Protein AF-A0A9D9DJ57-F1 (afdb_monomer)

InterPro domains:
  IPR006047 Glycosyl hydrolase family 13, catalytic domain [PF00128] (21-116)
  IPR006047 Glycosyl hydrolase family 13, catalytic domain [PF00128] (133-285)
  IPR006047 Glycosyl hydrolase family 13, catalytic domain [SM00642] (12-281)
  IPR017853 Glycoside hydrolase superfamily [SSF51445] (5-284)

Mean predicted aligned error: 3.23 Å

Structure (mmCIF, N/CA/C/O backbone):
data_AF-A0A9D9DJ57-F1
#
_entry.id   AF-A0A9D9DJ57-F1
#
loop_
_atom_site.group_PDB
_atom_site.id
_atom_site.type_symbol
_atom_site.label_atom_id
_atom_site.label_alt_id
_atom_site.label_comp_id
_atom_site.label_asym_id
_atom_site.label_entity_id
_atom_site.label_seq_id
_atom_site.pdbx_PDB_ins_code
_atom_site.Cartn_x
_atom_site.Cartn_y
_atom_site.Cartn_z
_atom_site.occupancy
_atom_site.B_iso_or_equiv
_atom_site.auth_seq_id
_atom_site.auth_comp_id
_atom_site.auth_asym_id
_atom_site.auth_atom_id
_atom_site.pdbx_PDB_model_num
ATOM 1 N N . MET A 1 1 ? -12.414 14.141 -3.289 1.00 71.94 1 MET A N 1
ATOM 2 C CA . MET A 1 1 ? -12.002 13.239 -2.196 1.00 71.94 1 MET A CA 1
ATOM 3 C C . MET A 1 1 ? -13.218 12.812 -1.405 1.00 71.94 1 MET A C 1
ATOM 5 O O . MET A 1 1 ? -14.184 13.567 -1.295 1.00 71.94 1 MET A O 1
ATOM 9 N N . LYS A 1 2 ? -13.171 11.585 -0.901 1.00 87.69 2 LYS A N 1
ATOM 10 C CA . LYS A 1 2 ? -14.276 10.885 -0.247 1.00 87.69 2 LYS A CA 1
ATOM 11 C C . LYS A 1 2 ? -14.459 11.335 1.212 1.00 87.69 2 LYS A C 1
ATOM 13 O O . LYS A 1 2 ? -13.933 10.719 2.131 1.00 87.69 2 LYS A O 1
ATOM 18 N N . ASN A 1 3 ? -15.233 12.399 1.447 1.00 87.50 3 ASN A N 1
ATOM 19 C CA . ASN A 1 3 ? -15.425 12.971 2.795 1.00 87.50 3 ASN A CA 1
ATOM 20 C C . ASN A 1 3 ? -15.967 11.983 3.846 1.00 87.50 3 ASN A C 1
ATOM 22 O O . ASN A 1 3 ? -15.709 12.178 5.033 1.00 87.50 3 ASN A O 1
ATOM 26 N N . TYR A 1 4 ? -16.688 10.933 3.433 1.00 93.19 4 TYR A N 1
ATOM 27 C CA . TYR A 1 4 ? -17.204 9.916 4.355 1.00 93.19 4 TYR A CA 1
ATOM 28 C C . TYR A 1 4 ? -16.084 9.161 5.092 1.00 93.19 4 TYR A C 1
ATOM 30 O O . TYR A 1 4 ? -16.309 8.707 6.209 1.00 93.19 4 TYR A O 1
ATOM 38 N N . LEU A 1 5 ? -14.864 9.113 4.532 1.00 95.81 5 LEU A N 1
ATOM 39 C CA . LEU A 1 5 ? -13.695 8.467 5.144 1.00 95.81 5 LEU A CA 1
ATOM 40 C C . LEU A 1 5 ? -13.291 9.077 6.496 1.00 95.81 5 LEU A C 1
ATOM 42 O O . LEU A 1 5 ? -12.611 8.421 7.274 1.00 95.81 5 LEU A O 1
ATOM 46 N N . LYS A 1 6 ? -13.737 10.303 6.816 1.00 94.06 6 LYS A N 1
ATOM 47 C CA . LYS A 1 6 ? -13.520 10.928 8.135 1.00 94.06 6 LYS A CA 1
ATOM 48 C C . LYS A 1 6 ? -14.157 10.146 9.288 1.00 94.06 6 LYS A C 1
ATOM 50 O O . LYS A 1 6 ? -13.723 10.297 10.423 1.00 94.06 6 LYS A O 1
ATOM 55 N N . ASN A 1 7 ? -15.179 9.345 8.990 1.00 95.31 7 ASN A N 1
ATOM 56 C CA . ASN A 1 7 ? -15.946 8.570 9.962 1.00 95.31 7 ASN A CA 1
ATOM 57 C C . ASN A 1 7 ? -15.748 7.064 9.743 1.00 95.31 7 ASN A C 1
ATOM 59 O O . ASN A 1 7 ? -16.696 6.300 9.903 1.00 95.31 7 ASN A O 1
ATOM 63 N N . GLN A 1 8 ? -14.570 6.652 9.273 1.00 97.06 8 GLN A N 1
ATOM 64 C CA . GLN A 1 8 ? -14.271 5.252 8.983 1.00 97.06 8 GLN A CA 1
ATOM 65 C C . GLN A 1 8 ? -13.106 4.751 9.830 1.00 97.06 8 GLN A C 1
ATOM 67 O O . GLN A 1 8 ? -12.176 5.504 10.127 1.00 97.06 8 GLN A O 1
ATOM 72 N N . ILE A 1 9 ? -13.147 3.467 10.176 1.00 98.12 9 ILE A N 1
ATOM 73 C CA . ILE A 1 9 ? -12.087 2.763 10.897 1.00 98.12 9 ILE A CA 1
ATOM 74 C C . ILE A 1 9 ? -11.438 1.737 9.964 1.00 98.12 9 ILE A C 1
ATOM 76 O O . ILE A 1 9 ? -12.117 0.891 9.374 1.00 98.12 9 ILE A O 1
ATOM 80 N N . ILE A 1 10 ? -10.108 1.812 9.850 1.00 98.56 10 ILE A N 1
ATOM 81 C CA . ILE A 1 10 ? -9.285 0.865 9.091 1.00 98.56 10 ILE A CA 1
ATOM 82 C C . ILE A 1 10 ? -8.616 -0.098 10.071 1.00 98.56 10 ILE A C 1
ATOM 84 O O . ILE A 1 10 ? -7.967 0.342 11.019 1.00 98.56 10 ILE A O 1
ATOM 88 N N . TYR A 1 11 ? -8.736 -1.401 9.821 1.00 98.69 11 TYR A N 1
ATOM 89 C CA . TYR A 1 11 ? -8.070 -2.448 10.594 1.00 98.69 11 TYR A CA 1
ATOM 90 C C . TYR A 1 11 ? -7.004 -3.138 9.736 1.00 98.69 11 TYR A C 1
ATOM 92 O O . TYR A 1 11 ? -7.328 -3.824 8.765 1.00 98.69 11 TYR A O 1
ATOM 100 N N . GLN A 1 12 ? -5.728 -2.935 10.078 1.00 98.56 12 GLN A N 1
ATOM 101 C CA . GLN A 1 12 ? -4.599 -3.531 9.361 1.00 98.56 12 GLN A CA 1
ATOM 102 C C . GLN A 1 12 ? -4.375 -4.984 9.802 1.00 98.56 12 GLN A C 1
ATOM 104 O O . GLN A 1 12 ? -4.241 -5.274 10.990 1.00 98.56 12 GLN A O 1
ATOM 109 N N . VAL A 1 13 ? -4.285 -5.894 8.834 1.00 98.69 13 VAL A N 1
ATOM 110 C CA . VAL A 1 13 ? -4.134 -7.334 9.049 1.00 98.69 13 VAL A CA 1
ATOM 111 C C . VAL A 1 13 ? -2.874 -7.834 8.359 1.00 98.69 13 VAL A C 1
ATOM 113 O O . VAL A 1 13 ? -2.741 -7.771 7.136 1.00 98.69 13 VAL A O 1
ATOM 116 N N . TYR A 1 14 ? -1.977 -8.427 9.144 1.00 98.56 14 TYR A N 1
ATOM 117 C CA . TYR A 1 14 ? -0.884 -9.233 8.613 1.00 98.56 14 TYR A CA 1
ATOM 118 C C . TYR A 1 14 ? -1.267 -10.714 8.657 1.00 98.56 14 TYR A C 1
ATOM 120 O O . TYR A 1 14 ? -1.053 -11.377 9.669 1.00 98.56 14 TYR A O 1
ATOM 128 N N . VAL A 1 15 ? -1.858 -11.222 7.567 1.00 98.50 15 VAL A N 1
ATOM 129 C CA . VAL A 1 15 ? -2.511 -12.551 7.506 1.00 98.50 15 VAL A CA 1
ATOM 130 C C . VAL A 1 15 ? -1.622 -13.664 8.059 1.00 98.50 15 VAL A C 1
ATOM 132 O O . VAL A 1 15 ? -2.062 -14.414 8.928 1.00 98.50 15 VAL A O 1
ATOM 135 N N . ARG A 1 16 ? -0.353 -13.696 7.630 1.00 97.88 16 ARG A N 1
ATOM 136 C CA . ARG A 1 16 ? 0.657 -14.673 8.063 1.00 97.88 16 ARG A CA 1
ATOM 137 C C . ARG A 1 16 ? 0.769 -14.793 9.586 1.00 97.88 16 ARG A C 1
ATOM 139 O O . ARG A 1 16 ? 0.934 -15.893 10.093 1.00 97.88 16 ARG A O 1
ATOM 146 N N . ASN A 1 17 ? 0.684 -13.672 10.301 1.00 97.81 17 ASN A N 1
ATOM 147 C CA . ASN A 1 17 ? 0.893 -13.616 11.750 1.00 97.81 17 ASN A CA 1
ATOM 148 C C . ASN A 1 17 ? -0.412 -13.423 12.538 1.00 97.81 17 ASN A C 1
ATOM 150 O O . ASN A 1 17 ? -0.370 -13.344 13.764 1.00 97.81 17 ASN A O 1
ATOM 154 N N . PHE A 1 18 ? -1.558 -13.297 11.864 1.00 98.31 18 PHE A N 1
ATOM 155 C CA . PHE A 1 18 ? -2.832 -13.011 12.523 1.00 98.31 18 PHE A CA 1
ATOM 156 C C . PHE A 1 18 ? -3.391 -14.235 13.260 1.00 98.31 18 PHE A C 1
ATOM 158 O O . PHE A 1 18 ? -3.956 -14.115 14.344 1.00 98.31 18 PHE A O 1
ATOM 165 N N . THR A 1 19 ? -3.211 -15.421 12.679 1.00 98.31 19 THR A N 1
ATOM 166 C CA . THR A 1 19 ? -3.563 -16.715 13.281 1.00 98.31 19 THR A CA 1
ATOM 167 C C . THR A 1 19 ? -2.332 -17.612 13.341 1.00 98.31 19 THR A C 1
ATOM 169 O O . THR A 1 19 ? -1.309 -17.307 12.731 1.00 98.31 19 THR A O 1
ATOM 172 N N . LYS A 1 20 ? -2.426 -18.739 14.055 1.00 97.69 20 LYS A N 1
ATOM 173 C CA . LYS A 1 20 ? -1.343 -19.729 14.105 1.00 97.69 20 LYS A CA 1
ATOM 174 C C . LYS A 1 20 ? -1.086 -20.358 12.732 1.00 97.69 20 LYS A C 1
ATOM 176 O O . LYS A 1 20 ? 0.054 -20.667 12.404 1.00 97.69 20 LYS A O 1
ATOM 181 N N . GLU A 1 21 ? -2.144 -20.573 11.961 1.00 98.00 21 GLU A N 1
ATOM 182 C CA . GLU A 1 21 ? -2.102 -21.145 10.619 1.00 98.00 21 GLU A CA 1
ATOM 183 C C . GLU A 1 21 ? -1.581 -20.140 9.589 1.00 98.00 21 GLU A C 1
ATOM 185 O O . GLU A 1 21 ? -0.971 -20.546 8.606 1.00 98.00 21 GLU A O 1
ATOM 190 N N . GLY A 1 22 ? -1.8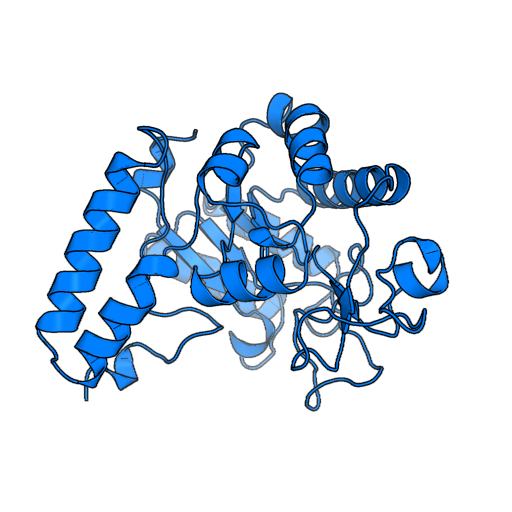33 -18.844 9.797 1.00 98.25 22 GLY A N 1
ATOM 191 C CA . GLY A 1 22 ? -1.354 -17.780 8.916 1.00 98.25 22 GLY A CA 1
ATOM 192 C C . GLY A 1 22 ? -2.036 -17.736 7.545 1.00 98.25 22 GLY A C 1
ATOM 193 O O . GLY A 1 22 ? -1.439 -17.246 6.590 1.00 98.25 22 GLY A O 1
ATOM 194 N N . THR A 1 23 ? -3.270 -18.245 7.432 1.00 98.75 23 THR A N 1
ATOM 195 C CA . THR A 1 23 ? -4.001 -18.377 6.157 1.00 98.75 23 THR A CA 1
ATOM 196 C C . THR A 1 23 ? -5.275 -17.536 6.097 1.00 98.75 23 THR A C 1
ATOM 198 O O . THR A 1 23 ? -5.865 -17.189 7.124 1.00 98.75 23 THR A O 1
ATOM 201 N N . PHE A 1 24 ? -5.752 -17.267 4.880 1.00 98.81 24 PHE A N 1
ATOM 202 C CA . PHE A 1 24 ? -7.040 -16.616 4.622 1.00 98.81 24 PHE A CA 1
ATOM 203 C C . PHE A 1 24 ? -8.214 -17.371 5.250 1.00 98.81 24 PHE A C 1
ATOM 205 O O . PHE A 1 24 ? -9.066 -16.768 5.899 1.00 98.81 24 PHE A O 1
ATOM 212 N N . ASN A 1 25 ? -8.230 -18.701 5.133 1.00 98.69 25 ASN A N 1
ATOM 213 C CA . ASN A 1 25 ? -9.299 -19.519 5.702 1.00 98.69 25 ASN A CA 1
ATOM 21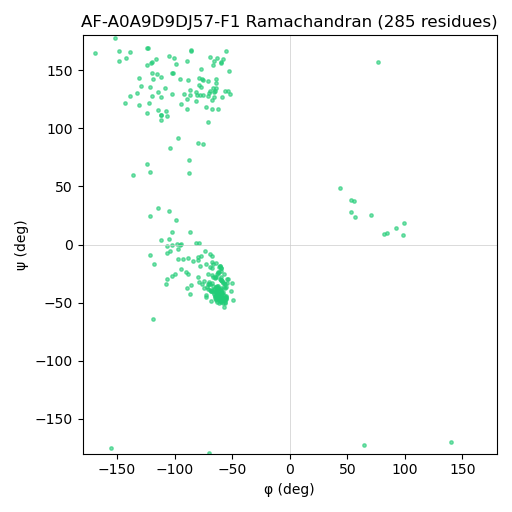4 C C . ASN A 1 25 ? -9.342 -19.437 7.231 1.00 98.69 25 ASN A C 1
ATOM 216 O O . ASN A 1 25 ? -10.425 -19.293 7.793 1.00 98.69 25 ASN A O 1
ATOM 220 N N . ALA A 1 26 ? -8.187 -19.441 7.900 1.00 98.75 26 ALA A N 1
ATOM 221 C CA . ALA A 1 26 ? -8.135 -19.232 9.344 1.00 98.75 26 ALA A CA 1
ATOM 222 C C . ALA A 1 26 ? -8.570 -17.806 9.734 1.00 98.75 26 ALA A C 1
ATOM 224 O O . ALA A 1 26 ? -9.334 -17.626 10.683 1.00 98.75 26 ALA A O 1
ATOM 225 N N . PHE A 1 27 ? -8.147 -16.792 8.969 1.00 98.81 27 PHE A N 1
ATOM 226 C CA . PHE A 1 27 ? -8.561 -15.401 9.171 1.00 98.81 27 PHE A CA 1
ATOM 227 C C . PHE A 1 27 ? -10.081 -15.204 9.047 1.00 98.81 27 PHE A C 1
ATOM 229 O O . PHE A 1 27 ? -10.661 -14.442 9.822 1.00 98.81 27 PHE A O 1
ATOM 236 N N . ASN A 1 28 ? -10.745 -15.914 8.129 1.00 98.75 28 ASN A N 1
ATOM 237 C CA . ASN A 1 28 ? -12.178 -15.757 7.859 1.00 98.75 28 ASN A CA 1
ATOM 238 C C . ASN A 1 28 ? -13.062 -15.908 9.109 1.00 98.75 28 ASN A C 1
ATOM 240 O O . ASN A 1 28 ? -14.093 -15.245 9.217 1.00 98.75 28 ASN A O 1
ATOM 244 N N . HIS A 1 29 ? -12.638 -16.712 10.088 1.00 98.56 29 HIS A N 1
ATOM 245 C CA . HIS A 1 29 ? -13.349 -16.897 11.357 1.00 98.56 29 HIS A CA 1
ATOM 246 C C . HIS A 1 29 ? -13.389 -15.640 12.246 1.00 98.56 29 HIS A C 1
ATOM 248 O O . HIS A 1 29 ? -14.221 -15.558 13.148 1.00 98.56 29 HIS A O 1
ATOM 254 N N . TYR A 1 30 ? -12.531 -14.651 11.987 1.00 98.69 30 TYR A N 1
ATOM 255 C CA . TYR A 1 30 ? -12.408 -13.422 12.776 1.00 98.69 30 TYR A CA 1
ATOM 256 C C . TYR A 1 30 ? -13.049 -12.200 12.115 1.00 98.69 30 TYR A C 1
ATOM 258 O O . TYR A 1 30 ? -13.128 -11.150 12.749 1.00 98.69 30 TYR A O 1
ATOM 266 N N . ILE A 1 31 ? -13.547 -12.314 10.877 1.00 98.81 31 ILE A N 1
ATOM 267 C CA . ILE A 1 31 ? -14.156 -11.186 10.149 1.00 98.81 31 ILE A CA 1
ATOM 268 C C . ILE A 1 31 ? -15.301 -10.575 10.964 1.00 98.81 31 ILE A C 1
ATOM 270 O O . ILE A 1 31 ? -15.361 -9.356 11.124 1.00 98.81 31 ILE A O 1
ATOM 274 N N . LYS A 1 32 ? -16.168 -11.416 11.544 1.00 98.50 32 LYS A N 1
ATOM 275 C CA . LYS A 1 32 ? -17.288 -10.941 12.363 1.00 98.50 32 LYS A CA 1
ATOM 276 C C . LYS A 1 32 ? -16.817 -10.181 13.605 1.00 98.50 32 LYS A C 1
ATOM 278 O O . LYS A 1 32 ? -17.326 -9.104 13.891 1.00 98.50 32 LYS A O 1
ATOM 283 N N . TYR A 1 33 ? -15.800 -10.699 14.291 1.00 98.50 33 TYR A N 1
ATOM 284 C CA . TYR A 1 33 ? -15.188 -10.021 15.435 1.00 98.50 33 TYR A CA 1
ATOM 285 C C . TYR A 1 33 ? -14.609 -8.654 15.040 1.00 98.50 33 TYR A C 1
ATOM 287 O O . TYR A 1 33 ? -14.864 -7.660 15.712 1.00 98.50 33 TYR A O 1
ATOM 295 N N . ILE A 1 34 ? -13.883 -8.580 13.919 1.00 98.69 34 ILE A N 1
ATOM 296 C CA . ILE A 1 34 ? -13.317 -7.323 13.410 1.00 98.69 34 ILE A CA 1
ATOM 297 C C . ILE A 1 34 ? -14.428 -6.322 13.072 1.00 98.69 34 ILE A C 1
ATOM 299 O O . ILE A 1 34 ? -14.282 -5.133 13.363 1.00 98.69 34 ILE A O 1
ATOM 303 N N . LYS A 1 35 ? -15.560 -6.783 12.525 1.00 98.56 35 LYS A N 1
ATOM 304 C CA . LYS A 1 35 ? -16.734 -5.928 12.321 1.00 98.56 35 LYS A CA 1
ATOM 305 C C . LYS A 1 35 ? -17.286 -5.396 13.641 1.00 98.56 35 LYS A C 1
ATOM 307 O O . LYS A 1 35 ? -17.589 -4.209 13.735 1.00 98.56 35 LYS A O 1
ATOM 312 N N . ASP A 1 36 ? -17.390 -6.247 14.655 1.00 98.56 36 ASP A N 1
ATOM 313 C CA . ASP A 1 36 ? -17.934 -5.880 15.966 1.00 98.56 36 ASP A CA 1
ATOM 314 C C . ASP A 1 36 ? -17.038 -4.881 16.726 1.00 98.56 36 ASP A C 1
ATOM 316 O O . ASP A 1 36 ? -17.539 -4.130 17.560 1.00 98.56 36 ASP A O 1
ATOM 320 N N . LEU A 1 37 ? -15.745 -4.776 16.377 1.00 98.25 37 LEU A N 1
ATOM 321 C CA . LEU A 1 37 ? -14.862 -3.683 16.823 1.00 98.25 37 LEU A CA 1
ATOM 322 C C . LEU A 1 37 ? -15.213 -2.312 16.210 1.00 98.25 37 LEU A C 1
ATOM 324 O O . LEU A 1 37 ? -14.635 -1.301 16.607 1.00 98.25 37 LEU A O 1
ATOM 328 N N . GLY A 1 38 ? -16.137 -2.262 15.248 1.00 98.38 38 GLY A N 1
ATOM 329 C CA . GLY A 1 38 ? -16.525 -1.050 14.524 1.00 98.38 38 GLY A CA 1
ATOM 330 C C . GLY A 1 38 ? -15.746 -0.819 13.228 1.00 98.38 38 GLY A C 1
ATOM 331 O O . GLY A 1 38 ? -15.795 0.279 12.688 1.00 98.38 38 GLY A O 1
ATOM 332 N N . THR A 1 39 ? -15.028 -1.826 12.724 1.00 98.62 39 THR A N 1
ATOM 333 C CA . THR A 1 39 ? -14.249 -1.707 11.482 1.00 98.62 39 THR A CA 1
ATOM 334 C C . THR A 1 39 ? -15.149 -1.467 10.269 1.00 98.62 39 THR A C 1
ATOM 336 O O . THR A 1 39 ? -16.190 -2.115 10.099 1.00 98.62 39 THR A O 1
ATOM 339 N N . ASP A 1 40 ? -14.705 -0.573 9.385 1.00 98.75 40 ASP A N 1
ATOM 340 C CA . ASP A 1 40 ? -15.324 -0.330 8.082 1.00 98.75 40 ASP A CA 1
ATOM 341 C C . ASP A 1 40 ? -14.481 -0.879 6.929 1.00 98.75 40 ASP A C 1
ATOM 343 O O . ASP A 1 40 ? -15.026 -1.329 5.922 1.00 98.75 40 ASP A O 1
ATOM 347 N N . ILE A 1 41 ? -13.152 -0.847 7.067 1.00 98.88 41 ILE A N 1
ATOM 348 C CA . ILE A 1 41 ? -12.206 -1.253 6.025 1.00 98.88 41 ILE A CA 1
ATOM 349 C C . ILE A 1 41 ? -11.172 -2.204 6.630 1.00 98.88 41 ILE A C 1
ATOM 351 O O . ILE A 1 41 ? -10.424 -1.829 7.532 1.00 98.88 41 ILE A O 1
ATOM 355 N N . ILE A 1 42 ? -11.088 -3.424 6.108 1.00 98.88 42 ILE A N 1
ATOM 356 C CA . ILE A 1 42 ? -9.984 -4.339 6.408 1.00 98.88 42 ILE A CA 1
ATOM 357 C C . ILE A 1 42 ? -8.873 -4.082 5.399 1.00 98.88 42 ILE A C 1
ATOM 359 O O . ILE A 1 42 ? -9.098 -4.144 4.193 1.00 98.88 42 ILE A O 1
ATOM 363 N N . TYR A 1 43 ? -7.675 -3.800 5.897 1.00 98.75 43 TYR A N 1
ATOM 364 C CA . TYR A 1 43 ? -6.489 -3.552 5.091 1.00 98.75 43 TYR A CA 1
ATOM 365 C C . TYR A 1 43 ? -5.483 -4.694 5.273 1.00 98.75 43 TYR A C 1
ATOM 367 O O . TYR A 1 43 ? -4.892 -4.840 6.340 1.00 98.75 43 TYR A O 1
ATOM 375 N N . PHE A 1 44 ? -5.265 -5.496 4.233 1.00 98.88 44 PHE A N 1
ATOM 376 C CA . PHE A 1 44 ? -4.254 -6.550 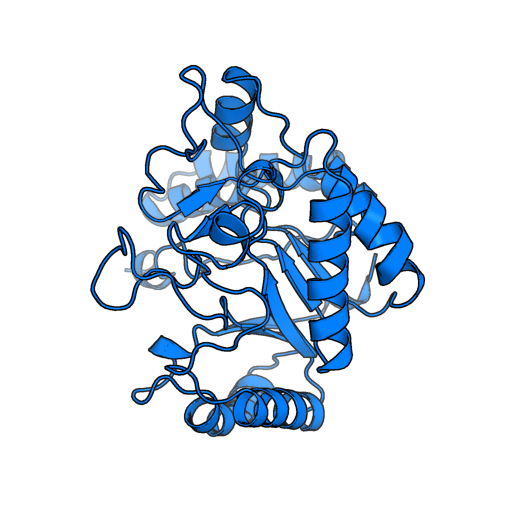4.238 1.00 98.88 44 PHE A CA 1
ATOM 377 C C . PHE A 1 44 ? -2.881 -6.024 3.815 1.00 98.88 44 PHE A C 1
ATOM 379 O O . PHE A 1 44 ? -2.763 -5.390 2.766 1.00 98.88 44 PHE A O 1
ATOM 386 N N . LEU A 1 45 ? -1.844 -6.379 4.585 1.00 98.75 45 LEU A N 1
ATOM 387 C CA . LEU A 1 45 ? -0.449 -6.326 4.116 1.00 98.75 45 LEU A CA 1
ATOM 388 C C . LEU A 1 45 ? -0.276 -7.156 2.825 1.00 98.75 45 LEU A C 1
ATOM 390 O O . LEU A 1 45 ? -1.174 -7.948 2.511 1.00 98.75 45 LEU A O 1
ATOM 394 N N . PRO A 1 46 ? 0.846 -7.029 2.080 1.00 98.69 46 PRO A N 1
ATOM 395 C CA . PRO A 1 46 ? 0.957 -7.647 0.764 1.00 98.69 46 PRO A CA 1
ATOM 396 C C . PRO A 1 46 ? 0.615 -9.143 0.774 1.00 98.69 46 PRO A C 1
ATOM 398 O O . PRO A 1 46 ? 1.125 -9.922 1.583 1.00 98.69 46 PRO A O 1
ATOM 401 N N . VAL A 1 47 ? -0.265 -9.532 -0.149 1.00 98.56 47 VAL A N 1
ATOM 402 C CA . VAL A 1 47 ? -0.806 -10.898 -0.269 1.00 98.56 47 VAL A CA 1
ATOM 403 C C . VAL A 1 47 ? -0.080 -11.733 -1.323 1.00 98.56 47 VAL A C 1
ATOM 405 O O . VAL A 1 47 ? -0.434 -12.887 -1.561 1.00 98.56 47 VAL A O 1
ATOM 408 N N . ASN A 1 48 ? 0.922 -11.148 -1.977 1.00 98.69 48 ASN A N 1
ATOM 409 C CA . ASN A 1 48 ? 1.572 -11.705 -3.153 1.00 98.69 48 ASN A CA 1
ATOM 410 C C . ASN A 1 48 ? 2.749 -12.617 -2.836 1.00 98.69 48 ASN A C 1
ATOM 412 O O . ASN A 1 48 ? 3.367 -12.526 -1.773 1.00 98.69 48 ASN A O 1
ATOM 416 N N . THR A 1 49 ? 3.087 -13.486 -3.790 1.00 98.06 49 THR A N 1
ATOM 417 C CA . THR A 1 49 ? 4.255 -14.367 -3.696 1.00 98.06 49 THR A CA 1
ATOM 418 C C . THR A 1 49 ? 5.530 -13.573 -3.409 1.00 98.06 49 THR A C 1
ATOM 420 O O . THR A 1 49 ? 5.839 -12.599 -4.095 1.00 98.06 49 THR A O 1
ATOM 423 N N . ILE A 1 50 ? 6.312 -14.039 -2.433 1.00 98.25 50 ILE A N 1
ATOM 424 C CA . ILE A 1 50 ? 7.552 -13.393 -1.987 1.00 98.25 50 ILE A CA 1
ATOM 425 C C . ILE A 1 50 ? 8.769 -14.006 -2.684 1.00 98.25 50 ILE A C 1
ATOM 427 O O . ILE A 1 50 ? 8.858 -15.225 -2.885 1.00 98.25 50 ILE A O 1
ATOM 431 N N . GLY A 1 51 ? 9.745 -13.163 -3.015 1.00 97.69 51 GLY A N 1
ATOM 432 C CA . GLY A 1 51 ? 11.008 -13.576 -3.613 1.00 97.69 51 GLY A CA 1
ATOM 433 C C . GLY A 1 51 ? 11.822 -14.553 -2.766 1.00 97.69 51 GLY A C 1
ATOM 434 O O . GLY A 1 51 ? 11.677 -14.653 -1.543 1.00 97.69 51 GLY A O 1
ATOM 435 N N . LYS A 1 52 ? 12.696 -15.318 -3.423 1.00 97.25 52 LYS A N 1
ATOM 436 C CA . LYS A 1 52 ? 13.629 -16.246 -2.756 1.00 97.25 52 LYS A CA 1
ATOM 437 C C . LYS A 1 52 ? 15.066 -15.735 -2.761 1.00 97.25 52 LYS A C 1
ATOM 439 O O . LYS A 1 52 ? 15.825 -16.057 -1.852 1.00 97.25 52 LYS A O 1
ATOM 444 N N . LYS A 1 53 ? 15.450 -14.954 -3.771 1.00 96.12 53 LYS A N 1
ATOM 445 C CA . LYS A 1 53 ? 16.817 -14.440 -3.907 1.00 96.12 53 LYS A CA 1
ATOM 446 C C . LYS A 1 53 ? 17.078 -13.296 -2.925 1.00 96.12 53 LYS A C 1
ATOM 448 O O . LYS A 1 53 ? 16.313 -12.341 -2.895 1.00 96.12 53 LYS A O 1
ATOM 453 N N . ASP A 1 54 ? 18.173 -13.404 -2.169 1.00 95.44 54 ASP A N 1
ATOM 454 C CA . ASP A 1 54 ? 18.597 -12.464 -1.115 1.00 95.44 54 ASP A CA 1
ATOM 455 C C . ASP A 1 54 ? 17.510 -12.184 -0.063 1.00 95.44 54 ASP A C 1
ATOM 457 O O . ASP A 1 54 ? 17.476 -11.121 0.551 1.00 95.44 54 ASP A O 1
ATOM 461 N N . ARG A 1 55 ? 16.613 -13.157 0.144 1.00 94.81 55 ARG A N 1
ATOM 462 C CA . ARG A 1 55 ? 15.503 -13.082 1.092 1.00 94.81 55 ARG A CA 1
ATOM 463 C C . ARG A 1 55 ? 16.006 -12.774 2.505 1.00 94.81 55 ARG A C 1
ATOM 465 O O . ARG A 1 55 ? 16.900 -13.446 3.016 1.00 94.81 55 ARG A O 1
ATOM 472 N N . LYS A 1 56 ? 15.365 -11.805 3.163 1.00 92.88 56 LYS A N 1
ATOM 473 C CA . LYS A 1 56 ? 15.581 -11.510 4.584 1.00 92.88 56 LYS A CA 1
ATOM 474 C C . LYS A 1 56 ? 14.789 -12.471 5.472 1.00 92.88 56 LYS A C 1
ATOM 476 O O . LYS A 1 56 ? 13.564 -12.535 5.378 1.00 92.88 56 LYS A O 1
ATOM 481 N N . GLY A 1 57 ? 15.488 -13.173 6.362 1.00 92.75 57 GLY A N 1
ATOM 482 C CA . GLY A 1 57 ? 14.888 -14.190 7.230 1.00 92.75 57 GLY A CA 1
ATOM 483 C C . GLY A 1 57 ? 14.327 -15.388 6.455 1.00 92.75 57 GLY A C 1
ATOM 484 O O . GLY A 1 57 ? 14.499 -15.503 5.242 1.00 92.75 57 GLY A O 1
ATOM 485 N N . ASP A 1 58 ? 13.631 -16.282 7.156 1.00 90.75 58 ASP A N 1
ATOM 486 C CA . ASP A 1 58 ? 13.203 -17.565 6.577 1.00 90.75 58 ASP A CA 1
ATOM 487 C C . ASP A 1 58 ? 12.063 -17.402 5.555 1.00 90.75 58 ASP A C 1
ATOM 489 O O . ASP A 1 58 ? 12.091 -17.958 4.450 1.00 90.75 58 ASP A O 1
ATOM 493 N N . LEU A 1 59 ? 11.061 -16.589 5.904 1.00 91.56 59 LEU A N 1
ATOM 494 C CA . LEU A 1 59 ? 9.831 -16.418 5.121 1.00 91.56 59 LEU A CA 1
ATOM 495 C C . LEU A 1 59 ? 9.843 -15.190 4.198 1.00 91.56 59 LEU A C 1
ATOM 497 O O . LEU A 1 59 ? 8.984 -15.073 3.322 1.00 91.56 5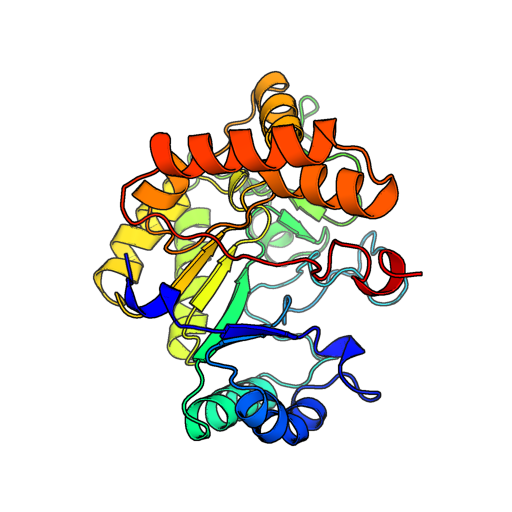9 LEU A O 1
ATOM 501 N N . GLY A 1 60 ? 10.813 -14.287 4.367 1.00 95.12 60 GLY A N 1
ATOM 502 C CA . GLY A 1 60 ? 10.909 -13.053 3.592 1.00 95.12 60 GLY A CA 1
ATOM 503 C C . GLY A 1 60 ? 9.927 -11.967 4.025 1.00 95.12 60 GLY A C 1
ATOM 504 O O . GLY A 1 60 ? 8.868 -12.236 4.606 1.00 95.12 60 GLY A O 1
ATOM 505 N N . SER A 1 61 ? 10.286 -10.726 3.704 1.00 96.88 61 SER A N 1
ATOM 506 C CA . SER A 1 61 ? 9.385 -9.582 3.819 1.00 96.88 61 SER A CA 1
ATOM 507 C C . SER A 1 61 ? 8.232 -9.714 2.814 1.00 96.88 61 SER A C 1
ATOM 509 O O . SER A 1 61 ? 8.508 -10.004 1.646 1.00 96.88 61 SER A O 1
ATOM 511 N N . PRO A 1 62 ? 6.965 -9.464 3.205 1.00 97.69 62 PRO A N 1
ATOM 512 C CA . PRO A 1 62 ? 5.850 -9.425 2.256 1.00 97.69 62 PRO A CA 1
ATOM 513 C C . PRO A 1 62 ? 6.026 -8.330 1.187 1.00 97.69 62 PRO A C 1
ATOM 515 O O . PRO A 1 62 ? 5.451 -8.434 0.109 1.00 97.69 62 PRO A O 1
ATOM 518 N N . TYR A 1 63 ? 6.889 -7.340 1.433 1.00 98.31 63 TYR A N 1
ATOM 519 C CA . TYR A 1 63 ? 7.199 -6.254 0.501 1.00 98.31 63 TYR A CA 1
ATOM 520 C C . TYR A 1 63 ? 8.195 -6.648 -0.609 1.00 98.31 63 TYR A C 1
ATOM 522 O O . TYR A 1 63 ? 8.294 -5.968 -1.624 1.00 98.31 63 TYR A O 1
ATOM 530 N N . SER A 1 64 ? 8.890 -7.789 -0.497 1.00 98.31 64 SER A N 1
ATOM 531 C CA . SER A 1 64 ? 9.757 -8.303 -1.573 1.00 98.31 64 SER A CA 1
ATOM 532 C C . SER A 1 64 ? 8.956 -9.179 -2.547 1.00 98.31 64 SER A C 1
ATOM 534 O O . SER A 1 64 ? 9.065 -10.408 -2.556 1.00 98.31 64 SER A O 1
ATOM 536 N N . ILE A 1 65 ? 8.108 -8.542 -3.362 1.00 98.56 65 ILE A N 1
ATOM 537 C CA . ILE A 1 65 ? 7.134 -9.231 -4.224 1.00 98.56 65 ILE A CA 1
ATOM 538 C C . ILE A 1 65 ? 7.785 -9.811 -5.485 1.00 98.56 65 ILE A C 1
ATOM 540 O O . ILE A 1 65 ? 8.449 -9.111 -6.252 1.00 98.56 65 ILE A O 1
ATOM 544 N N . LYS A 1 66 ? 7.536 -11.098 -5.737 1.00 98.69 66 LYS A N 1
ATOM 545 C CA . LYS A 1 66 ? 7.996 -11.828 -6.923 1.00 98.69 66 LYS A CA 1
ATOM 546 C C . LYS A 1 66 ? 7.051 -11.691 -8.118 1.00 98.69 66 LYS A C 1
ATOM 548 O O . LYS A 1 66 ? 7.517 -11.537 -9.250 1.00 98.69 66 LYS A O 1
ATOM 553 N N . ASP A 1 67 ? 5.746 -11.780 -7.880 1.00 98.50 67 ASP A N 1
ATOM 554 C CA . ASP A 1 67 ? 4.709 -11.670 -8.907 1.00 98.50 67 ASP A CA 1
ATOM 555 C C . ASP A 1 67 ? 3.494 -10.925 -8.341 1.00 98.50 67 ASP A C 1
ATOM 557 O O . ASP A 1 67 ? 2.908 -11.350 -7.349 1.00 98.50 67 ASP A O 1
ATOM 561 N N . TYR A 1 68 ? 3.126 -9.809 -8.972 1.00 98.62 68 TYR A N 1
ATOM 562 C CA . TYR A 1 68 ? 2.003 -8.976 -8.540 1.00 98.62 68 TYR A CA 1
ATOM 563 C C . TYR A 1 68 ? 0.626 -9.592 -8.816 1.00 98.62 68 TYR A C 1
ATOM 565 O O . TYR A 1 68 ? -0.353 -9.128 -8.241 1.00 98.62 68 TYR A O 1
ATOM 573 N N . TYR A 1 69 ? 0.515 -10.597 -9.690 1.00 98.50 69 TYR A N 1
ATOM 574 C CA . TYR A 1 69 ? -0.761 -11.265 -9.984 1.00 98.50 69 TYR A CA 1
ATOM 575 C C . TYR A 1 69 ? -0.982 -12.526 -9.143 1.00 98.50 69 TYR A C 1
ATOM 577 O O . TYR A 1 69 ? -2.119 -12.981 -8.994 1.00 98.50 69 TYR A O 1
ATOM 585 N N . GLU A 1 70 ? 0.093 -13.105 -8.607 1.00 98.31 70 GLU A N 1
ATOM 586 C CA . GLU A 1 70 ? 0.048 -14.373 -7.886 1.00 98.31 70 GLU A CA 1
ATOM 587 C C . GLU A 1 70 ? -0.160 -14.145 -6.384 1.00 98.31 70 GLU A C 1
ATOM 589 O O . GLU A 1 70 ? 0.558 -13.367 -5.751 1.00 98.31 70 GLU A O 1
ATOM 594 N N . ILE A 1 71 ? -1.139 -14.849 -5.812 1.00 98.50 71 ILE A N 1
ATOM 595 C CA . ILE A 1 71 ? -1.364 -14.911 -4.365 1.00 98.50 71 ILE A CA 1
ATOM 596 C C . ILE A 1 71 ? -0.330 -15.845 -3.737 1.00 98.50 71 ILE A C 1
ATOM 598 O O . ILE A 1 71 ? -0.086 -16.940 -4.243 1.00 98.50 71 ILE A O 1
ATOM 602 N N . ASN A 1 72 ? 0.252 -15.428 -2.614 1.00 98.19 72 ASN A N 1
ATOM 603 C CA . ASN A 1 72 ? 1.211 -16.239 -1.880 1.00 98.19 72 ASN A CA 1
ATOM 604 C C . ASN A 1 72 ? 0.552 -17.535 -1.392 1.00 98.19 72 ASN A C 1
ATOM 606 O O . ASN A 1 72 ? -0.324 -17.506 -0.528 1.00 98.19 72 ASN A O 1
ATOM 610 N N . SER A 1 73 ? 1.044 -18.674 -1.882 1.00 97.50 73 SER A N 1
ATOM 611 C CA . SER A 1 73 ? 0.539 -19.998 -1.516 1.00 97.50 73 SER A CA 1
ATOM 612 C C . SER A 1 73 ? 0.648 -20.321 -0.020 1.00 97.50 73 SER A C 1
ATOM 614 O O . SER A 1 73 ? -0.051 -21.211 0.451 1.00 97.50 73 SER A O 1
ATOM 616 N N . GLU A 1 74 ? 1.512 -19.626 0.733 1.00 96.62 74 GLU A N 1
ATOM 617 C CA . GLU A 1 74 ? 1.568 -19.733 2.202 1.00 96.62 74 GLU A CA 1
ATOM 618 C C . GLU A 1 74 ? 0.300 -19.185 2.877 1.00 96.62 74 GLU A C 1
ATOM 620 O O . GLU A 1 74 ? -0.054 -19.636 3.961 1.00 96.62 74 GLU A O 1
ATOM 625 N N . LEU A 1 75 ? -0.390 -18.228 2.244 1.00 98.56 75 LEU A N 1
ATOM 626 C CA . LEU A 1 75 ? -1.620 -17.621 2.763 1.00 98.56 75 LEU A CA 1
ATOM 627 C C . LEU A 1 75 ? -2.878 -18.373 2.302 1.00 98.56 75 LEU A C 1
ATOM 629 O O . LEU A 1 75 ? -3.921 -18.292 2.952 1.00 98.56 75 LEU A O 1
ATOM 633 N N . GLY A 1 76 ? -2.791 -19.100 1.187 1.00 98.38 76 GLY A N 1
ATOM 634 C CA . GLY A 1 76 ? -3.887 -19.854 0.581 1.00 98.38 76 GLY A CA 1
ATOM 635 C C . GLY A 1 76 ? -3.878 -19.756 -0.944 1.00 98.38 76 GLY A C 1
ATOM 636 O O . GLY A 1 76 ? -2.929 -19.268 -1.555 1.00 98.38 76 GLY A O 1
ATOM 637 N N . SER A 1 77 ? -4.947 -20.236 -1.571 1.00 98.56 77 SER A N 1
ATOM 638 C CA . SER A 1 77 ? -5.173 -20.110 -3.012 1.00 98.56 77 SER A CA 1
ATOM 639 C C . SER A 1 77 ? -5.843 -18.778 -3.379 1.00 98.56 77 SER A C 1
ATOM 641 O O . SER A 1 77 ? -6.393 -18.074 -2.531 1.00 98.56 77 SER A O 1
ATOM 643 N N . LEU A 1 78 ? -5.866 -18.451 -4.677 1.00 98.62 78 LEU A N 1
ATOM 644 C CA . LEU A 1 78 ? -6.661 -17.327 -5.189 1.00 98.62 78 LEU A CA 1
ATOM 645 C C . LEU A 1 78 ? -8.155 -17.479 -4.856 1.00 98.62 78 LEU A C 1
ATOM 647 O O . LEU A 1 78 ? -8.831 -16.480 -4.622 1.00 98.62 78 LEU A O 1
ATOM 651 N N . GLU A 1 79 ? -8.669 -18.709 -4.823 1.00 98.69 79 GLU A N 1
ATOM 652 C CA . GLU A 1 79 ? -10.071 -18.960 -4.483 1.00 98.69 79 GLU A CA 1
ATOM 653 C C . GLU A 1 79 ? -10.345 -18.713 -2.996 1.00 98.69 79 GLU A C 1
ATOM 655 O O . GLU A 1 79 ? -11.351 -18.096 -2.654 1.00 98.69 79 GLU A O 1
ATOM 660 N N . ASP A 1 80 ? -9.410 -19.088 -2.116 1.00 98.81 80 ASP A N 1
ATOM 661 C CA . ASP A 1 80 ? -9.500 -18.757 -0.689 1.00 98.81 80 ASP A CA 1
ATOM 662 C C . ASP A 1 80 ? -9.523 -17.238 -0.486 1.00 98.81 80 ASP A C 1
ATOM 664 O O . ASP A 1 80 ? -10.343 -16.725 0.277 1.00 98.81 80 ASP A O 1
ATOM 668 N N . PHE A 1 81 ? -8.682 -16.504 -1.223 1.00 98.81 81 PHE A N 1
ATOM 669 C CA . PHE A 1 81 ? -8.653 -15.044 -1.162 1.00 98.81 81 PHE A CA 1
ATOM 670 C C . PHE A 1 81 ? -9.961 -14.408 -1.660 1.00 98.81 81 PHE A C 1
ATOM 672 O O . PHE A 1 81 ? -10.519 -13.540 -0.989 1.00 98.81 81 PHE A O 1
ATOM 679 N N . LYS A 1 82 ? -10.515 -14.877 -2.787 1.00 98.88 82 LYS A N 1
ATOM 680 C CA . LYS A 1 82 ? -11.835 -14.438 -3.282 1.00 98.88 82 LYS A CA 1
ATOM 681 C C . LYS A 1 82 ? -12.951 -14.719 -2.279 1.00 98.88 82 LYS A C 1
ATOM 683 O O . LYS A 1 82 ? -13.821 -13.872 -2.066 1.00 98.88 82 LYS A O 1
ATOM 688 N N . ASN A 1 83 ? -12.923 -15.885 -1.636 1.00 98.81 83 ASN A N 1
ATOM 689 C CA . ASN A 1 83 ? -13.878 -16.225 -0.590 1.00 98.81 83 ASN A CA 1
ATOM 690 C C . ASN A 1 83 ? -13.756 -15.267 0.608 1.00 98.81 83 ASN A C 1
ATOM 692 O O . ASN A 1 83 ? -14.773 -14.776 1.096 1.00 98.81 83 ASN A O 1
ATOM 696 N N . THR A 1 84 ? -12.535 -14.921 1.032 1.00 98.88 84 THR A N 1
ATOM 697 C CA . THR A 1 84 ? -12.302 -13.897 2.064 1.00 98.88 84 THR A CA 1
ATOM 698 C C . THR A 1 84 ? -12.898 -12.545 1.678 1.00 98.88 84 THR A C 1
ATOM 700 O O . THR A 1 84 ? -13.627 -11.967 2.481 1.00 98.88 84 THR A O 1
ATOM 703 N N . ILE A 1 85 ? -12.664 -12.063 0.451 1.00 98.88 85 ILE A N 1
ATOM 704 C CA . ILE A 1 85 ? -13.258 -10.810 -0.053 1.00 98.88 85 ILE A CA 1
ATOM 705 C C . ILE A 1 85 ? -14.791 -10.867 0.053 1.00 98.88 85 ILE A C 1
ATOM 707 O O . ILE A 1 85 ? -15.407 -9.984 0.650 1.00 98.88 85 ILE A O 1
ATOM 711 N N . SER A 1 86 ? -15.406 -11.953 -0.430 1.00 98.88 86 SER A N 1
ATOM 712 C CA . SER A 1 86 ? -16.861 -12.141 -0.363 1.00 98.88 86 SER A CA 1
ATOM 713 C C . SER A 1 86 ? -17.398 -12.128 1.073 1.00 98.88 86 SER A C 1
ATOM 715 O O . SER A 1 86 ? -18.446 -11.538 1.338 1.00 98.88 86 SER A O 1
ATOM 717 N N . LEU A 1 87 ? -16.698 -12.765 2.016 1.00 98.88 87 LEU A N 1
ATOM 718 C CA . LEU A 1 87 ? -17.094 -12.792 3.426 1.00 98.88 87 LEU A CA 1
ATOM 719 C C . LEU A 1 87 ? -16.985 -11.412 4.088 1.00 98.88 87 LEU A C 1
ATOM 721 O O . LEU A 1 87 ? -17.876 -11.041 4.848 1.00 98.88 87 LEU A O 1
ATOM 725 N N . ILE A 1 88 ? -15.951 -10.632 3.767 1.00 98.88 88 ILE A N 1
ATOM 726 C CA . ILE A 1 88 ? -15.804 -9.247 4.242 1.00 98.88 88 ILE A CA 1
ATOM 727 C C . ILE A 1 88 ? -16.961 -8.381 3.729 1.00 98.88 88 ILE A C 1
ATOM 729 O O . ILE A 1 88 ? -17.589 -7.658 4.507 1.00 98.88 88 ILE A O 1
ATOM 733 N N . HIS A 1 89 ? -17.295 -8.496 2.441 1.00 98.88 89 HIS A N 1
ATOM 734 C CA . HIS A 1 89 ? -18.409 -7.758 1.842 1.00 98.88 89 HIS A CA 1
ATOM 735 C C . HIS A 1 89 ? -19.767 -8.133 2.448 1.00 98.88 89 HIS A C 1
ATOM 737 O O . HIS A 1 89 ? -20.601 -7.251 2.642 1.00 98.88 89 HIS A O 1
ATOM 743 N N . LYS A 1 90 ? -19.993 -9.406 2.811 1.00 98.69 90 LYS A N 1
ATOM 744 C CA . LYS A 1 90 ? -21.228 -9.850 3.495 1.00 98.69 90 LYS A CA 1
ATOM 745 C C . LYS A 1 90 ? -21.448 -9.166 4.848 1.00 98.69 90 LYS A C 1
ATOM 747 O O . LYS A 1 90 ? -22.593 -8.954 5.235 1.00 98.69 90 LYS A O 1
ATOM 752 N N . GLU A 1 91 ? -20.375 -8.778 5.534 1.00 98.56 91 GLU A N 1
ATOM 753 C CA . GLU A 1 91 ? -20.426 -8.006 6.785 1.00 98.56 91 GLU A CA 1
ATOM 754 C C . GLU A 1 91 ? -20.488 -6.480 6.549 1.00 98.56 91 GLU A C 1
ATOM 756 O O . GLU A 1 91 ? -20.371 -5.688 7.489 1.00 98.56 91 GLU A O 1
ATOM 761 N N . ASN A 1 92 ? -20.704 -6.044 5.299 1.00 98.25 92 ASN A N 1
ATOM 762 C CA . ASN A 1 92 ? -20.731 -4.642 4.872 1.00 98.25 92 ASN A CA 1
ATOM 763 C C . ASN A 1 92 ? -19.444 -3.878 5.231 1.00 98.25 92 ASN A C 1
ATOM 765 O O . ASN A 1 92 ? -19.492 -2.709 5.622 1.00 98.25 92 ASN A O 1
ATOM 769 N N . MET A 1 93 ? -18.295 -4.547 5.138 1.00 98.81 93 MET A N 1
ATOM 770 C CA . MET A 1 93 ? -16.975 -3.919 5.199 1.00 98.81 93 MET A CA 1
ATOM 771 C C . MET A 1 93 ? -16.355 -3.856 3.808 1.00 98.81 93 MET A C 1
ATOM 773 O O . MET A 1 93 ? -16.763 -4.570 2.895 1.00 98.81 93 MET A O 1
ATOM 777 N N . LYS A 1 94 ? -15.349 -3.000 3.664 1.00 98.88 94 LYS A N 1
ATOM 778 C CA . LYS A 1 94 ? -14.516 -2.883 2.470 1.00 98.88 94 LYS A CA 1
ATOM 779 C C . LYS A 1 94 ? -13.205 -3.625 2.650 1.00 98.88 94 LYS A C 1
ATOM 781 O O . LYS A 1 94 ? -12.725 -3.769 3.775 1.00 98.88 94 LYS A O 1
ATOM 786 N N . VAL A 1 95 ? -12.602 -4.036 1.542 1.00 98.88 95 VAL A N 1
ATOM 787 C CA . VAL A 1 95 ? -11.273 -4.648 1.542 1.00 98.88 95 VAL A CA 1
ATOM 788 C C . VAL A 1 95 ? -10.263 -3.770 0.810 1.00 98.88 95 VAL A C 1
ATOM 790 O O . VAL A 1 95 ? -10.488 -3.312 -0.308 1.00 98.88 95 VAL A O 1
ATOM 793 N N . MET A 1 96 ? -9.128 -3.542 1.456 1.00 98.94 96 MET A N 1
ATOM 794 C CA . MET A 1 96 ? -7.970 -2.855 0.906 1.00 98.94 96 MET A CA 1
ATOM 795 C C . MET A 1 96 ? -6.775 -3.803 0.913 1.00 98.94 96 MET A C 1
ATOM 797 O O . MET A 1 96 ? -6.597 -4.567 1.864 1.00 98.94 96 MET A O 1
ATOM 801 N N . ILE A 1 97 ? -5.939 -3.734 -0.120 1.00 98.81 97 ILE A N 1
ATOM 802 C CA . ILE A 1 97 ? -4.653 -4.441 -0.152 1.00 98.81 97 ILE A CA 1
ATOM 803 C C . ILE A 1 97 ? -3.492 -3.469 -0.285 1.00 98.81 97 ILE A C 1
ATOM 805 O O . ILE A 1 97 ? -3.644 -2.349 -0.780 1.00 98.81 97 ILE A O 1
ATOM 809 N N . ASP A 1 98 ? -2.331 -3.930 0.149 1.00 98.62 98 ASP A N 1
ATOM 810 C CA . ASP A 1 98 ? -1.068 -3.241 -0.045 1.00 98.62 98 ASP A CA 1
ATOM 811 C C . ASP A 1 98 ? -0.529 -3.447 -1.467 1.00 98.62 98 ASP A C 1
ATOM 813 O O . ASP A 1 98 ? -0.565 -4.554 -2.011 1.00 98.62 98 ASP A O 1
ATOM 817 N N . ILE A 1 99 ? -0.019 -2.374 -2.059 1.00 98.12 99 ILE A N 1
ATOM 818 C CA . ILE A 1 99 ? 0.540 -2.317 -3.403 1.00 98.12 99 ILE A CA 1
ATOM 819 C C . ILE A 1 99 ? 1.963 -1.782 -3.313 1.00 98.12 99 ILE A C 1
ATOM 821 O O . ILE A 1 99 ? 2.195 -0.602 -3.040 1.00 98.12 99 ILE A O 1
ATOM 825 N N . VAL A 1 100 ? 2.919 -2.653 -3.629 1.00 98.38 100 VAL A N 1
ATOM 826 C CA . VAL A 1 100 ? 4.351 -2.357 -3.541 1.00 98.38 100 VAL A CA 1
ATOM 827 C C . VAL A 1 100 ? 4.910 -2.107 -4.928 1.00 98.38 100 VAL A C 1
ATOM 829 O O . VAL A 1 100 ? 5.428 -3.005 -5.569 1.00 98.38 100 VAL A O 1
ATOM 832 N N . PHE A 1 101 ? 4.754 -0.886 -5.435 1.00 98.38 101 PHE A N 1
ATOM 833 C CA . PHE A 1 101 ? 5.126 -0.545 -6.815 1.00 98.38 101 PHE A CA 1
ATOM 834 C C . PHE A 1 101 ? 6.447 0.219 -6.937 1.00 98.38 101 PHE A C 1
ATOM 836 O O . PHE A 1 101 ? 6.880 0.525 -8.048 1.00 98.38 101 PHE A O 1
ATOM 843 N N . ASN A 1 102 ? 7.142 0.516 -5.841 1.00 96.88 102 ASN A N 1
ATOM 844 C CA . ASN A 1 102 ? 8.482 1.092 -5.949 1.00 96.88 102 ASN A CA 1
ATOM 845 C C . ASN A 1 102 ? 9.526 0.057 -6.431 1.00 96.88 102 ASN A C 1
ATOM 847 O O . ASN A 1 102 ? 10.419 0.400 -7.208 1.00 96.88 102 ASN A O 1
ATOM 851 N N . HIS A 1 103 ? 9.414 -1.202 -6.005 1.00 98.12 103 HIS A N 1
ATOM 852 C CA . HIS A 1 103 ? 10.412 -2.244 -6.251 1.00 98.12 103 HIS A CA 1
ATOM 853 C C . HIS A 1 103 ? 9.781 -3.635 -6.383 1.00 98.12 103 HIS A C 1
ATOM 855 O O . HIS A 1 103 ? 8.636 -3.841 -6.008 1.00 98.12 103 HIS A O 1
ATOM 861 N N . THR A 1 104 ? 10.549 -4.606 -6.879 1.00 98.62 104 THR A N 1
ATOM 862 C CA . THR A 1 104 ? 10.196 -6.039 -6.841 1.00 98.62 104 THR A CA 1
ATOM 863 C C . THR A 1 104 ? 11.295 -6.840 -6.154 1.00 98.62 104 THR A C 1
ATOM 865 O O . THR A 1 104 ? 12.422 -6.359 -6.031 1.00 98.62 104 THR A O 1
ATOM 868 N N . SER A 1 105 ? 11.046 -8.110 -5.835 1.00 98.44 105 SER A N 1
ATOM 869 C CA . SER A 1 105 ? 12.117 -9.040 -5.469 1.00 98.44 105 SER A CA 1
ATOM 870 C C . SER A 1 105 ? 13.169 -9.180 -6.577 1.00 98.44 105 SER A C 1
ATOM 872 O O . SER A 1 105 ? 12.921 -8.913 -7.759 1.00 98.44 105 SER A O 1
ATOM 874 N N . LYS A 1 106 ? 14.362 -9.653 -6.205 1.00 98.12 106 LYS A N 1
ATOM 875 C CA . LYS A 1 106 ? 15.488 -9.852 -7.137 1.00 98.12 106 LYS A CA 1
ATOM 876 C C . LYS A 1 106 ? 15.346 -11.053 -8.077 1.00 98.12 106 LYS A C 1
ATOM 878 O O . LYS A 1 106 ? 16.201 -11.269 -8.935 1.00 98.12 106 LYS A O 1
ATOM 883 N N . ASP A 1 107 ? 14.308 -11.858 -7.890 1.00 98.19 107 ASP A N 1
ATOM 884 C CA . ASP A 1 107 ? 13.924 -13.001 -8.721 1.00 98.19 107 ASP A CA 1
ATOM 885 C C . ASP A 1 107 ? 12.501 -12.850 -9.284 1.00 98.19 107 ASP A C 1
ATOM 887 O O . ASP A 1 107 ? 11.842 -13.848 -9.594 1.00 98.19 107 ASP A O 1
ATOM 891 N N . SER A 1 108 ? 12.024 -11.606 -9.400 1.00 98.62 108 SER A N 1
ATOM 892 C CA . SER A 1 108 ? 10.674 -11.302 -9.861 1.00 98.62 108 SER A CA 1
ATOM 893 C C . SER A 1 108 ? 10.438 -11.679 -11.321 1.00 98.62 108 SER A C 1
ATOM 895 O O . SER A 1 108 ? 11.342 -11.694 -12.166 1.00 98.62 108 SER A O 1
ATOM 897 N N . VAL A 1 109 ? 9.169 -11.936 -11.638 1.00 98.44 109 VAL A N 1
ATOM 898 C CA . VAL A 1 109 ? 8.723 -12.194 -13.012 1.00 98.44 109 VAL A CA 1
ATOM 899 C C . VAL A 1 109 ? 9.015 -10.988 -13.910 1.00 98.44 109 VAL A C 1
ATOM 901 O O . VAL A 1 109 ? 9.451 -11.170 -15.051 1.00 98.44 109 VAL A O 1
ATOM 904 N N . LEU A 1 110 ? 8.842 -9.766 -13.388 1.00 98.12 110 LEU A N 1
ATOM 905 C CA . LEU A 1 110 ? 9.131 -8.534 -14.122 1.00 98.12 110 LEU A CA 1
ATOM 906 C C . LEU A 1 110 ? 10.616 -8.411 -14.453 1.00 98.12 110 LEU A C 1
ATOM 908 O O . LEU A 1 110 ? 10.939 -8.069 -15.584 1.00 98.12 110 LEU A O 1
ATOM 912 N N . LEU A 1 111 ? 11.522 -8.703 -13.515 1.00 98.00 111 LEU A N 1
ATOM 913 C CA . LEU A 1 111 ? 12.960 -8.599 -13.772 1.00 98.00 111 LEU A CA 1
ATOM 914 C C . LEU A 1 111 ? 13.408 -9.570 -14.862 1.00 98.00 111 LEU A C 1
ATOM 916 O O . LEU A 1 111 ? 14.189 -9.198 -15.735 1.00 98.00 111 LEU A O 1
ATOM 920 N N . ASN A 1 112 ? 12.887 -10.797 -14.831 1.00 97.69 112 ASN A N 1
ATOM 921 C CA . ASN A 1 112 ? 13.227 -11.815 -15.817 1.00 97.69 112 ASN A CA 1
ATOM 922 C C . ASN A 1 112 ? 12.727 -11.448 -17.228 1.00 97.69 112 ASN A C 1
ATOM 924 O O . ASN A 1 112 ? 13.450 -11.610 -18.207 1.00 97.69 112 ASN A O 1
ATOM 928 N N . LYS A 1 113 ? 11.494 -10.938 -17.344 1.00 97.94 113 LYS A N 1
ATOM 929 C CA . LYS A 1 113 ? 10.873 -10.627 -18.645 1.00 97.94 113 LYS A CA 1
ATOM 930 C C . LYS A 1 113 ? 11.227 -9.235 -19.175 1.00 97.94 113 LYS A C 1
ATOM 932 O O . LYS A 1 113 ? 11.374 -9.052 -20.381 1.00 97.94 113 LYS A O 1
ATOM 937 N N . HIS A 1 114 ? 11.374 -8.260 -18.284 1.00 97.75 114 HIS A N 1
ATOM 938 C CA . HIS A 1 114 ? 11.508 -6.841 -18.605 1.00 97.75 114 HIS A CA 1
ATOM 939 C C . HIS A 1 114 ? 12.615 -6.161 -17.776 1.00 97.75 114 HIS A C 1
ATOM 941 O O . HIS A 1 114 ? 12.367 -5.161 -17.101 1.00 97.75 114 HIS A O 1
ATOM 947 N N . PRO A 1 115 ? 13.882 -6.609 -17.860 1.00 97.00 115 PRO A N 1
ATOM 948 C CA . PRO A 1 115 ? 14.978 -6.029 -17.074 1.00 97.00 115 PRO A CA 1
ATOM 949 C C . PRO A 1 115 ? 15.229 -4.540 -17.374 1.00 97.00 115 PRO A C 1
ATOM 951 O O . PRO A 1 115 ? 15.831 -3.832 -16.573 1.00 97.00 115 PRO A O 1
ATOM 954 N N . LYS A 1 116 ? 14.763 -4.039 -18.528 1.00 96.44 116 LYS A N 1
ATOM 955 C CA . LYS A 1 116 ? 14.831 -2.614 -18.894 1.00 96.44 116 LYS A CA 1
ATOM 956 C C . LYS A 1 116 ? 13.902 -1.729 -18.058 1.00 96.44 116 LYS A C 1
ATOM 958 O O . LYS A 1 116 ? 14.124 -0.524 -18.015 1.00 96.44 116 LYS A O 1
ATOM 963 N N . TRP A 1 117 ? 12.892 -2.303 -17.403 1.00 98.06 117 TRP A N 1
ATOM 964 C CA . TRP A 1 117 ? 11.976 -1.563 -16.533 1.00 98.06 117 TRP A CA 1
ATOM 965 C C . TRP A 1 117 ? 12.557 -1.269 -15.148 1.00 98.06 117 TRP A C 1
ATOM 967 O O . TRP A 1 117 ? 11.878 -0.664 -14.327 1.00 98.06 117 TRP A O 1
ATOM 977 N N . PHE A 1 118 ? 13.799 -1.675 -14.882 1.00 98.06 118 PHE A N 1
ATOM 978 C CA . PHE A 1 118 ? 14.448 -1.505 -13.591 1.00 98.06 118 PHE A CA 1
ATOM 979 C C . PHE A 1 118 ? 15.426 -0.338 -13.593 1.00 98.06 118 PHE A C 1
ATOM 981 O O . PHE A 1 118 ? 16.070 -0.021 -14.598 1.00 98.06 118 PHE A O 1
ATOM 988 N N . TYR A 1 119 ? 15.531 0.299 -12.433 1.00 96.50 119 TYR A N 1
ATOM 989 C CA . TYR A 1 119 ? 16.518 1.328 -12.168 1.00 96.50 119 TYR A CA 1
ATOM 990 C C . TYR A 1 119 ? 17.928 0.736 -12.228 1.00 96.50 119 TYR A C 1
ATOM 992 O O . TYR A 1 119 ? 18.168 -0.394 -11.799 1.00 96.50 119 TYR A O 1
ATOM 1000 N N . LYS A 1 120 ? 18.863 1.525 -12.760 1.00 96.06 120 LYS A N 1
ATOM 1001 C CA . LYS A 1 120 ? 20.288 1.211 -12.783 1.00 96.06 120 LYS A CA 1
ATOM 1002 C C . LYS A 1 120 ? 21.060 2.298 -12.059 1.00 96.06 120 LYS A C 1
ATOM 1004 O O . LYS A 1 120 ? 20.805 3.479 -12.282 1.00 96.06 120 LYS A O 1
ATOM 1009 N N . ASP A 1 121 ? 22.005 1.890 -11.225 1.00 94.31 121 ASP A N 1
ATOM 1010 C CA . ASP A 1 121 ? 22.905 2.806 -10.537 1.00 94.31 121 ASP A CA 1
ATOM 1011 C C . ASP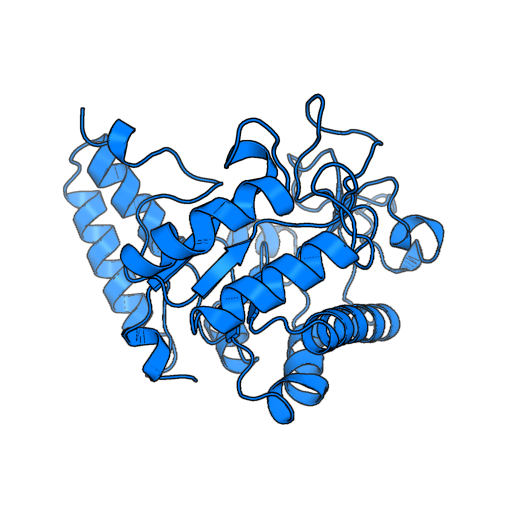 A 1 121 ? 23.918 3.464 -11.493 1.00 94.31 121 ASP A C 1
ATOM 1013 O O . ASP A 1 121 ? 23.941 3.217 -12.702 1.00 94.31 121 ASP A O 1
ATOM 1017 N N . LYS A 1 122 ? 24.789 4.312 -10.935 1.00 91.44 122 LYS A N 1
ATOM 1018 C CA . LYS A 1 122 ? 25.830 5.047 -11.676 1.00 91.44 122 LYS A CA 1
ATOM 1019 C C . LYS A 1 122 ? 26.820 4.119 -12.403 1.00 91.44 122 LYS A C 1
ATOM 1021 O O . LYS A 1 122 ? 27.458 4.556 -13.355 1.00 91.44 122 LYS A O 1
ATOM 1026 N N . ASN A 1 123 ? 26.920 2.854 -11.989 1.00 94.94 123 ASN A N 1
ATOM 1027 C CA . ASN A 1 123 ? 27.767 1.834 -12.609 1.00 94.94 123 ASN A CA 1
ATOM 1028 C C . ASN A 1 123 ? 27.004 0.988 -13.648 1.00 94.94 123 ASN A C 1
ATOM 1030 O O . ASN A 1 123 ? 27.578 0.080 -14.244 1.00 94.94 123 ASN A O 1
ATOM 1034 N N . GLY A 1 124 ? 25.717 1.266 -13.874 1.00 94.81 124 GLY A N 1
ATOM 1035 C CA . GLY A 1 124 ? 24.869 0.536 -14.813 1.00 94.81 124 GLY A CA 1
ATOM 1036 C C . GLY A 1 124 ? 24.280 -0.765 -14.258 1.00 94.81 124 GLY A C 1
ATOM 1037 O O . GLY A 1 124 ? 23.668 -1.516 -15.025 1.00 94.81 124 GLY A O 1
ATOM 1038 N N . ASN A 1 125 ? 24.425 -1.033 -12.956 1.00 96.31 125 ASN A N 1
ATOM 1039 C CA . ASN A 1 125 ? 23.894 -2.236 -12.317 1.00 96.31 125 ASN A CA 1
ATOM 1040 C C . ASN A 1 125 ? 22.461 -2.014 -11.843 1.00 96.31 125 ASN A C 1
ATOM 1042 O O . ASN A 1 125 ? 22.141 -0.952 -11.314 1.00 96.31 125 ASN A O 1
ATOM 1046 N N . ILE A 1 126 ? 21.606 -3.030 -11.987 1.00 96.94 126 ILE A N 1
ATOM 1047 C CA . ILE A 1 126 ? 20.263 -2.999 -11.399 1.00 96.94 126 ILE A CA 1
ATOM 1048 C C . ILE A 1 126 ? 20.397 -2.995 -9.876 1.00 96.94 126 ILE A C 1
ATOM 1050 O O . ILE A 1 126 ? 21.103 -3.838 -9.318 1.00 96.94 126 ILE A O 1
ATOM 1054 N N . ASN A 1 127 ? 19.761 -2.025 -9.220 1.00 95.38 127 ASN A N 1
ATOM 1055 C CA . ASN A 1 127 ? 19.973 -1.767 -7.799 1.00 95.38 127 ASN A CA 1
ATOM 1056 C C . ASN A 1 127 ? 18.731 -1.148 -7.128 1.00 95.38 127 ASN A C 1
ATOM 1058 O O . ASN A 1 127 ? 17.720 -0.883 -7.778 1.00 95.38 127 ASN A O 1
ATOM 1062 N N . THR A 1 128 ? 18.815 -0.931 -5.821 1.00 94.25 128 THR A N 1
ATOM 1063 C CA . THR A 1 128 ? 17.851 -0.174 -5.011 1.00 94.25 128 THR A CA 1
ATOM 1064 C C . THR A 1 128 ? 18.402 1.223 -4.712 1.00 94.25 128 THR A C 1
ATOM 1066 O O . THR A 1 128 ? 19.616 1.401 -4.581 1.00 94.25 128 THR A O 1
ATOM 1069 N N . LYS A 1 129 ? 17.529 2.232 -4.608 1.00 91.69 129 LYS A N 1
ATOM 1070 C CA . LYS A 1 129 ? 17.905 3.581 -4.143 1.00 91.69 129 LYS A CA 1
ATOM 1071 C C . LYS A 1 129 ? 18.055 3.653 -2.619 1.00 91.69 129 LYS A C 1
ATOM 1073 O O . LYS A 1 129 ? 18.686 4.579 -2.121 1.00 91.69 129 LYS A O 1
ATOM 1078 N N . ALA A 1 130 ? 17.492 2.689 -1.891 1.00 89.06 130 ALA A N 1
ATOM 1079 C CA . ALA A 1 130 ? 17.601 2.566 -0.442 1.00 89.06 130 ALA A CA 1
ATOM 1080 C C . ALA A 1 130 ? 18.541 1.405 -0.091 1.00 89.06 130 ALA A C 1
ATOM 1082 O O . ALA A 1 130 ? 18.199 0.240 -0.306 1.00 89.06 130 ALA A O 1
ATOM 1083 N N . SER A 1 131 ? 19.724 1.713 0.446 1.00 83.00 131 SER A N 1
ATOM 1084 C CA . SER A 1 131 ? 20.808 0.739 0.671 1.00 83.00 131 SER A CA 1
ATOM 1085 C C . SER A 1 131 ? 20.412 -0.455 1.539 1.00 83.00 131 SER A C 1
ATOM 1087 O O . SER A 1 131 ? 20.894 -1.565 1.319 1.00 83.00 131 SER A O 1
ATOM 1089 N N . ASP A 1 132 ? 19.514 -0.243 2.498 1.00 88.94 132 ASP A N 1
ATOM 1090 C CA . ASP A 1 132 ? 19.127 -1.265 3.473 1.00 88.94 132 ASP A CA 1
ATOM 1091 C C . ASP A 1 132 ? 18.115 -2.268 2.895 1.00 88.94 132 ASP A C 1
ATOM 1093 O O . ASP A 1 132 ? 17.840 -3.323 3.477 1.00 88.94 132 ASP A O 1
ATOM 1097 N N . TRP A 1 133 ? 17.560 -1.990 1.713 1.00 92.31 133 TRP A N 1
ATOM 1098 C CA . TRP A 1 133 ? 16.602 -2.855 1.025 1.00 92.31 133 TRP A CA 1
ATOM 1099 C C . TRP A 1 133 ? 17.323 -3.880 0.145 1.00 92.31 133 TRP A C 1
ATOM 1101 O O . TRP A 1 133 ? 17.197 -3.916 -1.076 1.00 92.31 133 TRP A O 1
ATOM 1111 N N . THR A 1 134 ? 18.127 -4.723 0.794 1.00 94.81 134 THR A N 1
ATOM 1112 C CA . THR A 1 134 ? 19.023 -5.685 0.137 1.00 94.81 134 THR A CA 1
ATOM 1113 C C . THR A 1 134 ? 18.318 -6.824 -0.605 1.00 94.81 134 THR A C 1
ATOM 1115 O O . THR A 1 134 ? 18.979 -7.550 -1.343 1.00 94.81 134 THR A O 1
ATOM 1118 N N . ASP A 1 135 ? 17.008 -6.985 -0.453 1.00 95.88 135 ASP A N 1
ATOM 1119 C CA . ASP A 1 135 ? 16.187 -8.075 -0.987 1.00 95.88 135 ASP A CA 1
ATOM 1120 C C . ASP A 1 135 ? 15.329 -7.678 -2.203 1.00 95.88 135 ASP A C 1
ATOM 1122 O O . ASP A 1 135 ? 14.547 -8.491 -2.702 1.00 95.88 135 ASP A O 1
ATOM 1126 N N . VAL A 1 136 ? 15.478 -6.448 -2.709 1.00 98.00 136 VAL A N 1
ATOM 1127 C CA . VAL A 1 136 ? 14.639 -5.892 -3.785 1.00 98.00 136 VAL A CA 1
ATOM 1128 C C . VAL A 1 136 ? 15.443 -5.101 -4.824 1.00 98.00 136 VAL A C 1
ATOM 1130 O O . VAL A 1 136 ? 16.604 -4.749 -4.607 1.00 98.00 136 VAL A O 1
ATOM 1133 N N . TYR A 1 137 ? 14.815 -4.829 -5.969 1.00 98.38 137 TYR A N 1
ATOM 1134 C CA . TYR A 1 137 ? 15.305 -3.918 -7.004 1.00 98.38 137 TYR A CA 1
ATOM 1135 C C . TYR A 1 137 ? 14.234 -2.915 -7.412 1.00 98.38 137 TYR A C 1
ATOM 1137 O O . TYR A 1 137 ? 13.084 -3.288 -7.648 1.00 98.38 137 TYR A O 1
ATOM 1145 N N . ASP A 1 138 ? 14.640 -1.654 -7.549 1.00 97.88 138 ASP A N 1
ATOM 1146 C CA . ASP A 1 138 ? 13.727 -0.557 -7.847 1.00 97.88 138 ASP A CA 1
ATOM 1147 C C . ASP A 1 138 ? 13.277 -0.566 -9.310 1.00 97.88 138 ASP A C 1
ATOM 1149 O O . ASP A 1 138 ? 14.063 -0.774 -10.241 1.00 97.88 138 ASP A O 1
ATOM 1153 N N . LEU A 1 139 ? 12.006 -0.240 -9.518 1.00 97.88 139 LEU A N 1
ATOM 1154 C CA . LEU A 1 139 ? 11.441 0.018 -10.832 1.00 97.88 139 LEU A CA 1
ATOM 1155 C C . LEU A 1 139 ? 11.840 1.417 -11.334 1.00 97.88 139 LEU A C 1
ATOM 1157 O O . LEU A 1 139 ? 12.066 2.361 -10.569 1.00 97.88 139 LEU A O 1
ATOM 1161 N N . ASN A 1 140 ? 11.929 1.555 -12.656 1.00 96.06 140 ASN A N 1
ATOM 1162 C CA . ASN A 1 140 ? 12.222 2.806 -13.342 1.00 96.06 140 ASN A CA 1
ATOM 1163 C C . ASN A 1 140 ? 10.999 3.298 -14.120 1.00 96.06 140 ASN A C 1
ATOM 1165 O O . ASN A 1 140 ? 10.662 2.779 -15.186 1.00 96.06 140 ASN A O 1
ATOM 1169 N N . TYR A 1 141 ? 10.385 4.353 -13.594 1.00 94.56 141 TYR A N 1
ATOM 1170 C CA . TYR A 1 141 ? 9.212 5.007 -14.169 1.00 94.56 141 TYR A CA 1
ATOM 1171 C C . TYR A 1 141 ? 9.537 6.034 -15.255 1.00 94.56 141 TYR A C 1
ATOM 1173 O O . TYR A 1 141 ? 8.633 6.479 -15.964 1.00 94.56 141 TYR A O 1
ATOM 1181 N N . LEU A 1 142 ? 10.800 6.449 -15.387 1.00 88.50 142 LEU A N 1
ATOM 1182 C CA . LEU A 1 142 ? 11.184 7.484 -16.340 1.00 88.50 142 LEU A CA 1
ATOM 1183 C C . LEU A 1 142 ? 11.005 6.978 -17.779 1.00 88.50 142 LEU A C 1
ATOM 1185 O O . LEU A 1 142 ? 11.703 6.058 -18.198 1.00 88.50 142 LEU A O 1
ATOM 1189 N N . ASN A 1 143 ? 10.106 7.623 -18.533 1.00 86.00 143 ASN A N 1
ATOM 1190 C CA . ASN A 1 143 ? 9.806 7.317 -19.939 1.00 86.00 143 ASN A CA 1
ATOM 1191 C C . ASN A 1 143 ? 9.447 5.837 -20.179 1.00 86.00 143 ASN A C 1
ATOM 1193 O O . ASN A 1 143 ? 9.873 5.246 -21.170 1.00 86.00 143 ASN A O 1
ATOM 1197 N N . ASN A 1 144 ? 8.702 5.231 -19.251 1.00 93.88 144 ASN A N 1
ATOM 1198 C CA . ASN A 1 144 ? 8.385 3.806 -19.278 1.00 93.88 144 ASN A CA 1
ATOM 1199 C C . ASN A 1 144 ? 6.871 3.552 -19.256 1.00 93.88 144 ASN A C 1
ATOM 1201 O O . ASN A 1 144 ? 6.310 3.072 -18.270 1.00 93.88 144 ASN A O 1
ATOM 1205 N N . ASP A 1 145 ? 6.208 3.894 -20.361 1.00 96.19 145 ASP A N 1
ATOM 1206 C CA . ASP A 1 145 ? 4.754 3.754 -20.499 1.00 96.19 145 ASP A CA 1
ATOM 1207 C C . ASP A 1 145 ? 4.297 2.288 -20.470 1.00 96.19 145 ASP A C 1
ATOM 1209 O O . ASP A 1 145 ? 3.191 1.997 -20.019 1.00 96.19 145 ASP A O 1
ATOM 1213 N N . GLU A 1 146 ? 5.146 1.348 -20.900 1.00 97.94 146 GLU A N 1
ATOM 1214 C CA . GLU A 1 146 ? 4.857 -0.089 -20.824 1.00 97.94 146 GLU A CA 1
ATOM 1215 C C . GLU A 1 146 ? 4.732 -0.564 -19.372 1.00 97.94 146 GLU A C 1
ATOM 1217 O O . GLU A 1 146 ? 3.737 -1.204 -19.030 1.00 97.94 146 GLU A O 1
ATOM 1222 N N . LEU A 1 147 ? 5.684 -0.193 -18.505 1.00 98.31 147 LEU A N 1
ATOM 1223 C CA . LEU A 1 147 ? 5.594 -0.462 -17.069 1.00 98.31 147 LEU A CA 1
ATOM 1224 C C . LEU A 1 147 ? 4.348 0.190 -16.466 1.00 98.31 147 LEU A C 1
ATOM 1226 O O . LEU A 1 147 ? 3.618 -0.457 -15.721 1.00 98.31 147 LEU A O 1
ATOM 1230 N N . VAL A 1 148 ? 4.084 1.459 -16.792 1.00 98.31 148 VAL A N 1
ATOM 1231 C CA . VAL A 1 148 ? 2.908 2.174 -16.272 1.00 98.31 148 VAL A CA 1
ATOM 1232 C C . VAL A 1 148 ? 1.615 1.455 -16.654 1.00 98.31 148 VAL A C 1
ATOM 1234 O O . VAL A 1 148 ? 0.760 1.247 -15.796 1.00 98.31 148 VAL A O 1
ATOM 1237 N N . ASN A 1 149 ? 1.472 1.041 -17.915 1.00 98.31 149 ASN A N 1
ATOM 1238 C CA . ASN A 1 149 ? 0.299 0.300 -18.372 1.00 98.31 149 ASN A CA 1
ATOM 1239 C C . ASN A 1 149 ? 0.181 -1.057 -17.671 1.00 98.31 149 ASN A C 1
ATOM 1241 O O . ASN A 1 149 ? -0.897 -1.382 -17.184 1.00 98.31 149 ASN A O 1
ATOM 1245 N N . TYR A 1 150 ? 1.290 -1.792 -17.537 1.00 98.69 150 TYR A N 1
ATOM 1246 C CA . TYR A 1 150 ? 1.323 -3.060 -16.811 1.00 98.69 150 TYR A CA 1
ATOM 1247 C C . TYR A 1 150 ? 0.825 -2.908 -15.365 1.00 98.69 150 TYR A C 1
ATOM 1249 O O . TYR A 1 150 ? -0.023 -3.676 -14.918 1.00 98.69 150 TYR A O 1
ATOM 1257 N N . LEU A 1 151 ? 1.312 -1.901 -14.635 1.00 98.69 151 LEU A N 1
ATOM 1258 C CA . LEU A 1 151 ? 0.919 -1.662 -13.243 1.00 98.69 151 LEU A CA 1
ATOM 1259 C C . LEU A 1 151 ? -0.533 -1.183 -13.120 1.00 98.69 151 LEU A C 1
ATOM 1261 O O . LEU A 1 151 ? -1.224 -1.540 -12.170 1.00 98.69 151 LEU A O 1
ATOM 1265 N N . VAL A 1 152 ? -1.027 -0.406 -14.088 1.00 98.69 152 VAL A N 1
ATOM 1266 C CA . VAL A 1 152 ? -2.452 -0.050 -14.164 1.00 98.69 152 VAL A CA 1
ATOM 1267 C C . VAL A 1 152 ? -3.314 -1.299 -14.367 1.00 98.69 152 VAL A C 1
ATOM 1269 O O . VAL A 1 152 ? -4.381 -1.402 -13.763 1.00 98.69 152 VAL A O 1
ATOM 1272 N N . ASP A 1 153 ? -2.864 -2.257 -15.176 1.00 98.81 153 ASP A N 1
ATOM 1273 C CA . ASP A 1 153 ? -3.591 -3.508 -15.395 1.00 98.81 153 ASP A CA 1
ATOM 1274 C C . ASP A 1 153 ? -3.574 -4.417 -14.155 1.00 98.81 153 ASP A C 1
ATOM 1276 O O . ASP A 1 153 ? -4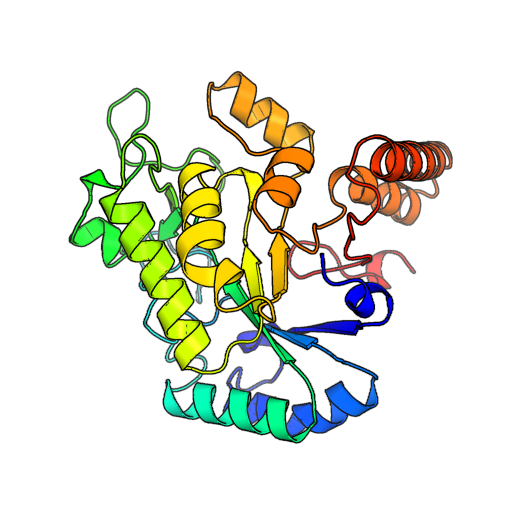.592 -5.043 -13.863 1.00 98.81 153 ASP A O 1
ATOM 1280 N N . VAL A 1 154 ? -2.502 -4.391 -13.350 1.00 98.75 154 VAL A N 1
ATOM 1281 C CA . VAL A 1 154 ? -2.486 -5.039 -12.022 1.00 98.75 154 VAL A CA 1
ATOM 1282 C C . VAL A 1 154 ? -3.586 -4.460 -11.126 1.00 98.75 154 VAL A C 1
ATOM 1284 O O . VAL A 1 154 ? -4.335 -5.212 -10.507 1.00 98.75 154 VAL A O 1
ATOM 1287 N N . ILE A 1 155 ? -3.728 -3.132 -11.068 1.00 98.81 155 ILE A N 1
ATOM 1288 C CA . ILE A 1 155 ? -4.781 -2.494 -10.262 1.00 98.81 155 ILE A CA 1
ATOM 1289 C C . ILE A 1 155 ? -6.175 -2.910 -10.744 1.00 98.81 155 ILE A C 1
ATOM 1291 O O . ILE A 1 155 ? -7.007 -3.297 -9.926 1.00 98.81 155 ILE A O 1
ATOM 1295 N N . LYS A 1 156 ? -6.429 -2.880 -12.059 1.00 98.81 156 LYS A N 1
ATOM 1296 C CA . LYS A 1 156 ? -7.718 -3.319 -12.623 1.00 98.81 156 LYS A CA 1
ATOM 1297 C C . LYS A 1 156 ? -8.020 -4.775 -12.288 1.00 98.81 156 LYS A C 1
ATOM 1299 O O . LYS A 1 156 ? -9.136 -5.070 -11.891 1.00 98.81 156 LYS A O 1
ATOM 1304 N N . TYR A 1 157 ? -7.022 -5.652 -12.382 1.00 98.81 157 TYR A N 1
ATOM 1305 C CA . TYR A 1 157 ? -7.176 -7.057 -12.019 1.00 98.81 157 TYR A CA 1
ATOM 1306 C C . TYR A 1 157 ? -7.687 -7.221 -10.584 1.00 98.81 157 TYR A C 1
ATOM 1308 O O . TYR A 1 157 ? -8.634 -7.967 -10.357 1.00 98.81 157 TYR A O 1
ATOM 1316 N N . TYR A 1 158 ? -7.130 -6.489 -9.616 1.00 98.88 158 TYR A N 1
ATOM 1317 C CA . TYR A 1 158 ? -7.614 -6.554 -8.235 1.00 98.88 158 TYR A CA 1
ATOM 1318 C C . TYR A 1 158 ? -8.984 -5.899 -8.035 1.00 98.88 158 TYR A C 1
ATOM 1320 O O . TYR A 1 158 ? -9.775 -6.403 -7.238 1.00 98.88 158 TYR A O 1
ATOM 1328 N N . ILE A 1 159 ? -9.305 -4.829 -8.768 1.00 98.75 159 ILE A N 1
ATOM 1329 C CA . ILE A 1 159 ? -10.665 -4.264 -8.777 1.00 98.75 159 ILE A CA 1
ATOM 1330 C C . ILE A 1 159 ? -11.670 -5.313 -9.271 1.00 98.75 159 ILE A C 1
ATOM 1332 O O . ILE A 1 159 ? -12.694 -5.520 -8.624 1.00 98.75 159 ILE A O 1
ATOM 1336 N N . ASP A 1 160 ? -11.351 -6.037 -10.348 1.00 98.62 160 ASP A N 1
ATOM 1337 C CA . ASP A 1 160 ? -12.198 -7.106 -10.895 1.00 98.62 160 ASP A CA 1
ATOM 1338 C C . ASP A 1 160 ? -12.375 -8.280 -9.910 1.00 98.62 160 ASP A C 1
ATOM 1340 O O . ASP A 1 160 ? -13.387 -8.983 -9.949 1.00 98.62 160 ASP A O 1
ATOM 1344 N N . LEU A 1 161 ? -11.421 -8.487 -8.992 1.00 98.56 161 LEU A N 1
ATOM 1345 C CA . LEU A 1 161 ? -11.540 -9.447 -7.886 1.00 98.56 161 LEU A CA 1
ATOM 1346 C C . LEU A 1 161 ? -12.424 -8.953 -6.727 1.00 98.56 161 LEU A C 1
ATOM 1348 O O . LEU A 1 161 ? -12.752 -9.748 -5.846 1.00 98.56 161 LEU A O 1
ATOM 1352 N N . GLY A 1 162 ? -12.815 -7.677 -6.719 1.00 98.62 162 GLY A N 1
ATOM 1353 C CA . GLY A 1 162 ? -13.638 -7.064 -5.676 1.00 98.62 162 GLY A CA 1
ATOM 1354 C C . GLY A 1 162 ? -12.858 -6.254 -4.639 1.00 98.62 162 GLY A C 1
ATOM 1355 O O . GLY A 1 162 ? -13.382 -6.005 -3.556 1.00 98.62 162 GLY A O 1
ATOM 1356 N N . ILE A 1 163 ? -11.619 -5.845 -4.925 1.00 98.81 163 ILE A N 1
ATOM 1357 C CA . ILE A 1 163 ? -10.882 -4.940 -4.035 1.00 98.81 163 ILE A CA 1
ATOM 1358 C C . ILE A 1 163 ? -11.488 -3.530 -4.061 1.00 98.81 163 ILE A C 1
ATOM 1360 O O . ILE A 1 163 ? -11.673 -2.946 -5.124 1.00 98.81 163 ILE A O 1
ATOM 1364 N N . ASP A 1 164 ? -11.753 -2.964 -2.879 1.00 98.88 164 ASP A N 1
ATOM 1365 C CA . ASP A 1 164 ? -12.346 -1.631 -2.700 1.00 98.88 164 ASP A CA 1
ATOM 1366 C C . ASP A 1 164 ? -11.307 -0.510 -2.549 1.00 98.88 164 ASP A C 1
ATOM 1368 O O . ASP A 1 164 ? -11.652 0.676 -2.557 1.00 98.88 164 ASP A O 1
ATOM 1372 N N . GLY A 1 165 ? -10.038 -0.851 -2.335 1.00 98.69 165 GLY A N 1
ATOM 1373 C CA . GLY A 1 165 ? -9.005 0.146 -2.119 1.00 98.69 165 GLY A CA 1
ATOM 1374 C C . GLY A 1 165 ? -7.586 -0.391 -2.140 1.00 98.69 165 GLY A C 1
ATOM 1375 O O . GLY A 1 165 ? -7.332 -1.586 -2.011 1.00 98.69 165 GLY A O 1
ATOM 1376 N N . PHE A 1 166 ? -6.646 0.536 -2.259 1.00 98.88 166 PHE A N 1
ATOM 1377 C CA . PHE A 1 166 ? -5.225 0.241 -2.349 1.00 98.88 166 PHE A CA 1
ATOM 1378 C C . PHE A 1 166 ? -4.443 1.145 -1.406 1.00 98.88 166 PHE A C 1
ATOM 1380 O O . PHE A 1 166 ? -4.618 2.367 -1.426 1.00 98.88 166 PHE A O 1
ATOM 1387 N N . ARG A 1 167 ? -3.561 0.544 -0.607 1.00 98.69 167 ARG A N 1
ATOM 1388 C CA . ARG A 1 167 ? -2.491 1.252 0.092 1.00 98.69 167 ARG A CA 1
ATOM 1389 C C . ARG A 1 167 ? -1.240 1.163 -0.769 1.00 98.69 167 ARG A C 1
ATOM 1391 O O . ARG A 1 167 ? -0.795 0.068 -1.060 1.00 98.69 167 ARG A O 1
ATOM 1398 N N . PHE A 1 168 ? -0.675 2.293 -1.176 1.00 98.56 168 PHE A N 1
ATOM 1399 C CA . PHE A 1 168 ? 0.595 2.330 -1.900 1.00 98.56 168 PHE A CA 1
ATOM 1400 C C . PHE A 1 168 ? 1.757 2.427 -0.919 1.00 98.56 168 PHE A C 1
ATOM 1402 O O . PHE A 1 168 ? 1.869 3.421 -0.192 1.00 98.56 168 PHE A O 1
ATOM 1409 N N . ASP A 1 169 ? 2.592 1.396 -0.921 1.00 98.06 169 ASP A N 1
ATOM 1410 C CA . ASP A 1 169 ? 3.856 1.342 -0.196 1.00 98.06 169 ASP A CA 1
ATOM 1411 C C . ASP A 1 169 ? 4.833 2.374 -0.737 1.00 98.06 169 ASP A C 1
ATOM 1413 O O . ASP A 1 169 ? 4.990 2.501 -1.959 1.00 98.06 169 ASP A O 1
ATOM 1417 N N . VAL A 1 170 ? 5.452 3.129 0.176 1.00 95.31 170 VAL A N 1
ATOM 1418 C CA . VAL A 1 170 ? 6.444 4.160 -0.142 1.00 95.31 170 VAL A CA 1
ATOM 1419 C C . VAL A 1 170 ? 5.971 4.998 -1.342 1.00 95.31 170 VAL A C 1
ATOM 1421 O O . VAL A 1 170 ? 6.679 5.206 -2.334 1.00 95.31 170 VAL A O 1
ATOM 1424 N N . ALA A 1 171 ? 4.717 5.457 -1.275 1.00 97.06 171 ALA A N 1
ATOM 1425 C CA . ALA A 1 171 ? 3.981 6.071 -2.380 1.00 97.06 171 ALA A CA 1
ATOM 1426 C C . ALA A 1 171 ? 4.749 7.238 -3.018 1.00 97.06 171 ALA A C 1
ATOM 1428 O O . ALA A 1 171 ? 4.632 7.492 -4.219 1.00 97.06 171 ALA A O 1
ATOM 1429 N N . SER A 1 172 ? 5.571 7.921 -2.223 1.00 95.00 172 SER A N 1
ATOM 1430 C CA . SER A 1 172 ? 6.459 8.997 -2.649 1.00 95.00 172 SER A CA 1
ATOM 1431 C C . SER A 1 172 ? 7.493 8.579 -3.707 1.00 95.00 172 SER A C 1
ATOM 1433 O O . SER A 1 172 ? 7.867 9.410 -4.533 1.00 95.00 172 SER A O 1
ATOM 1435 N N . MET A 1 173 ? 7.956 7.324 -3.724 1.00 95.12 173 MET A N 1
ATOM 1436 C CA . MET A 1 173 ? 8.978 6.842 -4.669 1.00 95.12 173 MET A CA 1
ATOM 1437 C C . MET A 1 173 ? 8.406 6.316 -5.996 1.00 95.12 173 MET A C 1
ATOM 1439 O O . MET A 1 173 ? 9.153 6.119 -6.958 1.00 95.12 173 MET A O 1
ATOM 1443 N N . VAL A 1 174 ? 7.091 6.120 -6.081 1.00 96.00 174 VAL A N 1
ATOM 1444 C CA . VAL A 1 174 ? 6.412 5.721 -7.319 1.00 96.00 174 VAL A CA 1
ATOM 1445 C C . VAL A 1 174 ? 6.285 6.926 -8.257 1.00 96.00 174 VAL A C 1
ATOM 1447 O O . VAL A 1 174 ? 6.066 8.065 -7.834 1.00 96.00 174 VAL A O 1
ATOM 1450 N N . GLY A 1 175 ? 6.438 6.682 -9.561 1.00 94.62 175 GLY A N 1
ATOM 1451 C CA . GLY A 1 175 ? 6.412 7.735 -10.571 1.00 94.62 175 GLY A CA 1
ATOM 1452 C C . GLY A 1 175 ? 5.063 8.453 -10.670 1.00 94.62 175 GLY A C 1
ATOM 1453 O O . GLY A 1 175 ? 4.011 7.825 -10.770 1.00 94.62 175 GLY A O 1
ATOM 1454 N N . VAL A 1 176 ? 5.090 9.788 -10.743 1.00 95.06 176 VAL A N 1
ATOM 1455 C CA . VAL A 1 176 ? 3.874 10.609 -10.918 1.00 95.06 176 VAL A CA 1
ATOM 1456 C C . VAL A 1 176 ? 3.096 10.260 -12.193 1.00 95.06 176 VAL A C 1
ATOM 1458 O O . VAL A 1 176 ? 1.872 10.336 -12.202 1.00 95.06 176 VAL A O 1
ATOM 1461 N N . ASN A 1 177 ? 3.785 9.823 -13.251 1.00 95.50 177 ASN A N 1
ATOM 1462 C CA . ASN A 1 177 ? 3.165 9.367 -14.497 1.00 95.50 177 ASN A CA 1
ATOM 1463 C C . ASN A 1 177 ? 2.269 8.140 -14.286 1.00 95.50 177 ASN A C 1
ATOM 1465 O O . ASN A 1 177 ? 1.211 8.048 -14.907 1.00 95.50 177 ASN A O 1
ATOM 1469 N N . PHE A 1 178 ? 2.645 7.231 -13.381 1.00 97.81 178 PHE A N 1
ATOM 1470 C CA . PHE A 1 178 ? 1.772 6.128 -12.998 1.00 97.81 178 PHE A CA 1
ATOM 1471 C C . PHE A 1 178 ? 0.508 6.643 -12.311 1.00 97.81 178 PHE A C 1
ATOM 1473 O O . PHE A 1 178 ? -0.585 6.250 -12.702 1.00 97.81 178 PHE A O 1
ATOM 1480 N N . TYR A 1 179 ? 0.620 7.564 -11.351 1.00 97.75 179 TYR A N 1
ATOM 1481 C CA . TYR A 1 179 ? -0.561 8.086 -10.658 1.00 97.75 179 TYR A CA 1
ATOM 1482 C C . TYR A 1 179 ? -1.484 8.903 -11.567 1.00 97.75 179 TYR A C 1
ATOM 1484 O O . TYR A 1 179 ? -2.704 8.799 -11.460 1.00 97.75 179 TYR A O 1
ATOM 1492 N N . GLN A 1 180 ? -0.922 9.658 -12.513 1.00 97.19 180 GLN A N 1
ATOM 1493 C CA . GLN A 1 180 ? -1.694 10.330 -13.560 1.00 97.19 180 GLN A CA 1
ATOM 1494 C C . GLN A 1 180 ? -2.480 9.315 -14.399 1.00 97.19 180 GLN A C 1
ATOM 1496 O O . GLN A 1 180 ? -3.693 9.460 -14.564 1.00 97.19 180 GLN A O 1
ATOM 1501 N N . ALA A 1 181 ? -1.817 8.247 -14.856 1.00 97.88 181 ALA A N 1
ATOM 1502 C CA . ALA A 1 181 ? -2.459 7.179 -15.613 1.00 97.88 181 ALA A CA 1
ATOM 1503 C C . ALA A 1 181 ? -3.505 6.418 -14.781 1.00 97.88 181 ALA A C 1
ATOM 1505 O O . ALA A 1 181 ? -4.578 6.111 -15.294 1.00 97.88 181 ALA A O 1
ATOM 1506 N N . LEU A 1 182 ? -3.234 6.145 -13.503 1.00 98.19 182 LEU A N 1
ATOM 1507 C CA . LEU A 1 182 ? -4.171 5.519 -12.571 1.00 98.19 182 LEU A CA 1
ATOM 1508 C C . LEU A 1 182 ? -5.436 6.373 -12.422 1.00 98.19 182 LEU A C 1
ATOM 1510 O O . LEU A 1 182 ? -6.551 5.872 -12.578 1.00 98.19 182 LEU A O 1
ATOM 1514 N N . LYS A 1 183 ? -5.272 7.677 -12.180 1.00 97.25 183 LYS A N 1
ATOM 1515 C CA . LYS A 1 183 ? -6.384 8.620 -12.049 1.00 97.25 183 LYS A CA 1
ATOM 1516 C C . LYS A 1 183 ? -7.230 8.682 -13.319 1.00 97.25 183 LYS A C 1
ATOM 1518 O O . LYS A 1 183 ? -8.453 8.593 -13.243 1.00 97.25 183 LYS A O 1
ATOM 1523 N N . GLU A 1 184 ? -6.589 8.822 -14.476 1.00 97.62 184 GLU A N 1
ATOM 1524 C CA . GLU A 1 184 ? -7.272 8.944 -15.765 1.00 97.62 184 GLU A CA 1
ATOM 1525 C C . GLU A 1 184 ? -7.970 7.641 -16.173 1.00 97.62 184 GLU A C 1
ATOM 1527 O O . GLU A 1 184 ? -9.142 7.658 -16.548 1.00 97.62 184 GLU A O 1
ATOM 1532 N N . LYS A 1 185 ? -7.267 6.507 -16.096 1.00 97.56 185 LYS A N 1
ATOM 1533 C CA . LYS A 1 185 ? -7.716 5.236 -16.683 1.00 97.56 185 LYS A CA 1
ATOM 1534 C C . LYS A 1 185 ? -8.577 4.397 -15.744 1.00 97.56 185 LYS A C 1
ATOM 1536 O O . LYS A 1 185 ? -9.351 3.580 -16.247 1.00 97.56 185 LYS A O 1
ATOM 1541 N N . VAL A 1 186 ? -8.431 4.573 -14.428 1.00 98.00 186 VAL A N 1
ATOM 1542 C CA . VAL A 1 186 ? -9.098 3.753 -13.403 1.00 98.00 186 VAL A CA 1
ATOM 1543 C C . VAL A 1 186 ? -10.011 4.605 -12.528 1.00 98.00 186 VAL A C 1
ATOM 1545 O O . VAL A 1 186 ? -11.224 4.433 -12.585 1.00 98.00 186 VAL A O 1
ATOM 1548 N N . LEU A 1 187 ? -9.470 5.557 -11.763 1.00 96.81 187 LEU A N 1
ATOM 1549 C CA . LEU A 1 187 ? -10.245 6.246 -10.716 1.00 96.81 187 LEU A CA 1
ATOM 1550 C C . LEU A 1 187 ? -11.369 7.132 -11.270 1.00 96.81 187 LEU A C 1
ATOM 1552 O O . LEU A 1 187 ? -12.366 7.355 -10.590 1.00 96.81 187 LEU A O 1
ATOM 1556 N N . SER A 1 188 ? -11.241 7.621 -12.507 1.00 95.88 188 SER A N 1
ATOM 1557 C CA . SER A 1 188 ? -12.314 8.352 -13.196 1.00 95.88 188 SER A CA 1
ATOM 1558 C C . SER A 1 188 ? -13.555 7.489 -13.465 1.00 95.88 188 SER A C 1
ATOM 1560 O O . SER A 1 188 ? -14.664 8.017 -13.527 1.00 95.88 188 SER A O 1
ATOM 1562 N N . LYS A 1 189 ? -13.368 6.170 -13.613 1.00 96.81 189 LYS A N 1
ATOM 1563 C CA . LYS A 1 189 ? -14.417 5.171 -13.875 1.00 96.81 189 LYS A CA 1
ATOM 1564 C C . LYS A 1 189 ? -14.850 4.430 -12.614 1.00 96.81 189 LYS A C 1
ATOM 1566 O O . LYS A 1 189 ? -15.982 3.968 -12.556 1.00 96.81 189 LYS A O 1
ATOM 1571 N N . HIS A 1 190 ? -13.957 4.363 -11.632 1.00 97.00 190 HIS A N 1
ATOM 1572 C CA . HIS A 1 190 ? -14.140 3.706 -10.343 1.00 97.00 190 HIS A CA 1
ATOM 1573 C C . HIS A 1 190 ? -13.952 4.707 -9.191 1.00 97.00 190 HIS A C 1
ATOM 1575 O O . HIS A 1 190 ? -13.000 4.592 -8.409 1.00 97.00 190 HIS A O 1
ATOM 1581 N N . PRO A 1 191 ? -14.799 5.753 -9.098 1.00 95.75 191 PRO A N 1
ATOM 1582 C CA . PRO A 1 191 ? -14.655 6.795 -8.085 1.00 95.75 191 PRO A CA 1
ATOM 1583 C C . PRO A 1 191 ? -14.822 6.276 -6.650 1.00 95.75 191 PRO A C 1
ATOM 1585 O O . PRO A 1 191 ? -14.442 6.977 -5.711 1.00 95.75 191 PRO A O 1
ATOM 1588 N N . GLU A 1 192 ? -15.381 5.077 -6.470 1.00 96.44 192 GLU A N 1
ATOM 1589 C CA . GLU A 1 192 ? -15.532 4.363 -5.203 1.00 96.44 192 GLU A CA 1
ATOM 1590 C C . GLU A 1 192 ? -14.214 3.820 -4.637 1.00 96.44 192 GLU A C 1
ATOM 1592 O O . GLU A 1 192 ? -14.106 3.696 -3.416 1.00 96.44 192 GLU A O 1
ATOM 1597 N N . ILE A 1 193 ? -13.207 3.559 -5.481 1.00 98.31 193 ILE A N 1
ATOM 1598 C CA . ILE A 1 193 ? -11.941 2.943 -5.061 1.00 98.31 193 ILE A CA 1
ATOM 1599 C C . ILE A 1 193 ? -11.152 3.890 -4.166 1.00 98.31 193 ILE A C 1
ATOM 1601 O O . ILE A 1 193 ? -10.861 5.024 -4.551 1.00 98.31 193 ILE A O 1
ATOM 1605 N N . ILE A 1 194 ? -10.805 3.425 -2.969 1.00 98.38 194 ILE A N 1
ATOM 1606 C CA . ILE A 1 194 ? -10.108 4.207 -1.944 1.00 98.38 194 ILE A CA 1
ATOM 1607 C C . ILE A 1 194 ? -8.602 4.118 -2.172 1.00 98.38 194 ILE A C 1
ATOM 1609 O O . ILE A 1 194 ? -8.051 3.022 -2.244 1.00 98.38 194 ILE A O 1
ATOM 1613 N N . ILE A 1 195 ? -7.925 5.264 -2.225 1.00 98.12 195 ILE A N 1
ATOM 1614 C CA . ILE A 1 195 ? -6.470 5.307 -2.396 1.00 98.12 195 ILE A CA 1
ATOM 1615 C C . ILE A 1 195 ? -5.813 5.883 -1.144 1.00 98.12 195 ILE A C 1
ATOM 1617 O O . ILE A 1 195 ? -6.010 7.050 -0.796 1.00 98.12 195 ILE A O 1
ATOM 1621 N N . LEU A 1 196 ? -5.020 5.047 -0.480 1.00 98.19 196 LEU A N 1
ATOM 1622 C CA . LEU A 1 196 ? -4.191 5.388 0.667 1.00 98.19 196 LEU A CA 1
ATOM 1623 C C . LEU A 1 196 ? -2.720 5.393 0.245 1.00 98.19 196 LEU A C 1
ATOM 1625 O O . LEU A 1 196 ? -2.261 4.473 -0.422 1.00 98.19 196 LEU A O 1
ATOM 1629 N N . GLY A 1 197 ? -1.964 6.409 0.643 1.00 97.56 197 GLY A N 1
ATOM 1630 C CA . GLY A 1 197 ? -0.537 6.501 0.347 1.00 97.56 197 GLY A CA 1
ATOM 1631 C C . GLY A 1 197 ? 0.308 6.546 1.595 1.00 97.56 197 GLY A C 1
ATOM 1632 O O . GLY A 1 197 ? 0.125 7.408 2.457 1.00 97.56 197 GLY A O 1
ATOM 1633 N N . GLU A 1 198 ? 1.292 5.662 1.661 1.00 96.19 198 GLU A N 1
ATOM 1634 C CA . GLU A 1 198 ? 2.417 5.852 2.553 1.00 96.19 198 GLU A CA 1
ATOM 1635 C C . GLU A 1 198 ? 3.358 6.916 1.978 1.00 96.19 198 GLU A C 1
ATOM 1637 O O . GLU A 1 198 ? 4.310 6.629 1.254 1.00 96.19 198 GLU A O 1
ATOM 1642 N N . ALA A 1 199 ? 3.072 8.179 2.279 1.00 89.12 199 ALA A N 1
ATOM 1643 C CA . ALA A 1 199 ? 4.032 9.242 2.034 1.00 89.12 199 ALA A CA 1
ATOM 1644 C C . ALA A 1 199 ? 5.170 9.132 3.058 1.00 89.12 199 ALA A C 1
ATOM 1646 O O . ALA A 1 199 ? 4.928 9.230 4.266 1.00 89.12 199 ALA A O 1
ATOM 1647 N N . ILE A 1 200 ? 6.398 8.919 2.579 1.00 85.19 200 ILE A N 1
ATOM 1648 C CA . ILE A 1 200 ? 7.585 8.834 3.441 1.00 85.19 200 ILE A CA 1
ATOM 1649 C C . ILE A 1 200 ? 7.860 10.174 4.122 1.00 85.19 200 ILE A C 1
ATOM 1651 O O . ILE A 1 200 ? 7.430 11.234 3.655 1.00 85.19 200 ILE A O 1
ATOM 1655 N N . ASP A 1 201 ? 8.588 10.141 5.235 1.00 86.62 201 ASP A N 1
ATOM 1656 C CA . ASP A 1 201 ? 8.896 11.358 5.971 1.00 86.62 201 ASP A CA 1
ATOM 1657 C C . ASP A 1 201 ? 9.870 12.281 5.211 1.00 86.62 201 ASP A C 1
ATOM 1659 O O . ASP A 1 201 ? 10.563 11.901 4.260 1.00 86.62 201 ASP A O 1
ATOM 1663 N N . SER A 1 202 ? 9.897 13.544 5.628 1.00 86.69 202 SER A N 1
ATOM 1664 C CA . SER A 1 202 ? 10.674 14.610 5.003 1.00 86.69 202 SER A CA 1
ATOM 1665 C C . SER A 1 202 ? 12.165 14.308 4.898 1.00 86.69 202 SER A C 1
ATOM 1667 O O . SER A 1 202 ? 12.793 14.752 3.940 1.00 86.69 202 SER A O 1
ATOM 1669 N N . ASP A 1 203 ? 12.742 13.587 5.860 1.00 90.00 203 ASP A N 1
ATOM 1670 C CA . ASP A 1 203 ? 14.187 13.377 5.916 1.00 90.00 203 ASP A CA 1
ATOM 1671 C C . ASP A 1 203 ? 14.597 12.405 4.806 1.00 90.00 203 ASP A C 1
ATOM 1673 O O . ASP A 1 203 ? 15.521 12.691 4.039 1.00 90.00 203 ASP A O 1
ATOM 1677 N N . PHE A 1 204 ? 13.830 11.326 4.624 1.00 90.50 204 PHE A N 1
ATOM 1678 C CA . PHE A 1 204 ? 14.059 10.378 3.537 1.00 90.50 204 PHE A CA 1
ATOM 1679 C C . PHE A 1 204 ? 13.733 10.975 2.158 1.00 90.50 204 PHE A C 1
ATOM 1681 O O . PHE A 1 204 ? 14.509 10.812 1.214 1.00 90.50 204 PHE A O 1
ATOM 1688 N N . ASN A 1 205 ? 12.661 11.770 2.050 1.00 90.50 205 ASN A N 1
ATOM 1689 C CA . ASN A 1 205 ? 12.373 12.550 0.839 1.00 90.50 205 ASN A CA 1
ATOM 1690 C C . ASN A 1 205 ? 13.554 13.457 0.445 1.00 90.50 205 ASN A C 1
ATOM 1692 O O . ASN A 1 205 ? 13.939 13.513 -0.725 1.00 90.50 205 ASN A O 1
ATOM 1696 N N . ASN A 1 206 ? 14.130 14.177 1.411 1.00 92.44 206 ASN A N 1
ATOM 1697 C CA . ASN A 1 206 ? 15.244 15.093 1.173 1.00 92.44 206 ASN A CA 1
ATOM 1698 C C . ASN A 1 206 ? 16.524 14.351 0.785 1.00 92.44 206 ASN A C 1
ATOM 1700 O O . ASN A 1 206 ? 17.220 14.797 -0.127 1.00 92.44 206 ASN A O 1
ATOM 1704 N N . TYR A 1 207 ? 16.802 13.209 1.417 1.00 92.81 207 TYR A N 1
ATOM 1705 C CA . TYR A 1 207 ? 17.911 12.337 1.035 1.00 92.81 207 TYR A CA 1
ATOM 1706 C C . TYR A 1 207 ? 17.799 11.907 -0.435 1.00 92.81 207 TYR A C 1
ATOM 1708 O O . TYR A 1 207 ? 18.696 12.182 -1.233 1.00 92.81 207 TYR A O 1
ATOM 1716 N N . LEU A 1 208 ? 16.661 11.336 -0.834 1.00 92.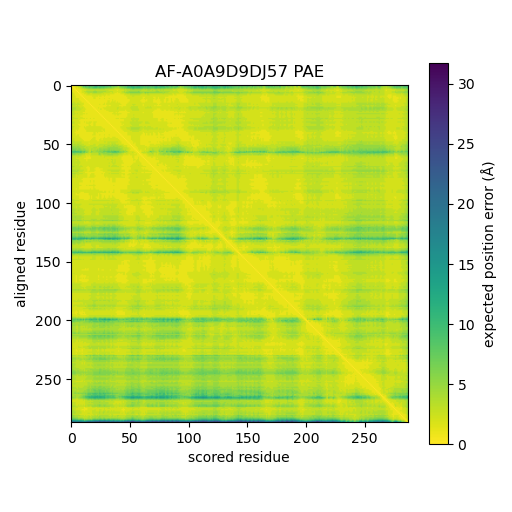56 208 LEU A N 1
ATOM 1717 C CA . LEU A 1 208 ? 16.443 10.890 -2.211 1.00 92.56 208 LEU A CA 1
ATOM 1718 C C . LEU A 1 208 ? 16.567 12.043 -3.221 1.00 92.56 208 LEU A C 1
ATOM 1720 O O . LEU A 1 208 ? 17.165 11.880 -4.285 1.00 92.56 208 LEU A O 1
ATOM 1724 N N . ARG A 1 209 ? 16.055 13.232 -2.878 1.00 93.94 209 ARG A N 1
ATOM 1725 C CA . ARG A 1 209 ? 16.199 14.440 -3.707 1.00 93.94 209 ARG A CA 1
ATOM 1726 C C . ARG A 1 209 ? 17.651 14.903 -3.817 1.00 93.94 209 ARG A C 1
ATOM 1728 O O . ARG A 1 209 ? 18.052 15.320 -4.900 1.00 93.94 209 ARG A O 1
ATOM 1735 N N . SER A 1 210 ? 18.442 14.813 -2.744 1.00 94.19 210 SER A N 1
ATOM 1736 C CA . SER A 1 210 ? 19.875 15.144 -2.789 1.00 94.19 210 SER A CA 1
ATOM 1737 C C . SER A 1 210 ? 20.680 14.197 -3.682 1.00 94.19 210 SER A C 1
ATOM 1739 O O . SER A 1 210 ? 21.642 14.630 -4.310 1.00 94.19 210 SER A O 1
ATOM 1741 N N . GLU A 1 211 ? 20.221 12.953 -3.842 1.00 91.75 211 GLU A N 1
ATOM 1742 C CA . GLU A 1 211 ? 20.775 11.990 -4.803 1.00 91.75 211 GLU A CA 1
ATOM 1743 C C . GLU A 1 211 ? 20.246 12.190 -6.239 1.00 91.75 211 GLU A C 1
ATOM 1745 O O . GLU A 1 211 ? 20.628 11.467 -7.161 1.00 91.75 211 GLU A O 1
ATOM 1750 N N . GLY A 1 212 ? 19.387 13.192 -6.461 1.00 91.19 212 GLY A N 1
ATOM 1751 C CA . GLY A 1 212 ? 18.827 13.536 -7.769 1.00 91.19 212 GLY A CA 1
ATOM 1752 C C . GLY A 1 212 ? 17.591 12.725 -8.165 1.00 91.19 212 GLY A C 1
ATOM 1753 O O . GLY A 1 212 ? 17.149 12.807 -9.315 1.00 91.19 212 GLY A O 1
ATOM 1754 N N . PHE A 1 213 ? 17.007 11.951 -7.246 1.00 91.31 213 PHE A N 1
ATOM 1755 C CA . PHE A 1 213 ? 15.784 11.203 -7.518 1.00 91.31 213 PHE A CA 1
ATOM 1756 C C . PHE A 1 213 ? 14.545 12.098 -7.444 1.00 91.31 213 PHE A C 1
ATOM 1758 O O . PHE A 1 213 ? 14.432 13.003 -6.615 1.00 91.31 213 PHE A O 1
ATOM 1765 N N . LYS A 1 214 ? 13.579 11.821 -8.325 1.00 89.88 214 LYS A N 1
ATOM 1766 C CA . LYS A 1 214 ? 12.255 12.445 -8.272 1.00 89.88 214 LYS A CA 1
ATOM 1767 C C . LYS A 1 214 ? 11.403 11.721 -7.241 1.00 89.88 214 LYS A C 1
ATOM 1769 O O . LYS A 1 214 ? 11.313 10.499 -7.279 1.00 89.88 214 LYS A O 1
ATOM 1774 N N . VAL A 1 215 ? 10.771 12.493 -6.365 1.00 92.25 215 VAL A N 1
ATOM 1775 C CA . VAL A 1 215 ? 9.975 11.978 -5.251 1.00 92.25 215 VAL A CA 1
ATOM 1776 C C . VAL A 1 215 ? 8.711 12.818 -5.113 1.00 92.25 215 VAL A C 1
ATOM 1778 O O . VAL A 1 215 ? 8.798 14.051 -5.056 1.00 92.25 215 VAL A O 1
ATOM 1781 N N . CYS A 1 216 ? 7.554 12.159 -5.090 1.00 93.12 216 CYS A N 1
ATOM 1782 C CA . CYS A 1 216 ? 6.252 12.802 -4.954 1.00 93.12 216 CYS A CA 1
ATOM 1783 C C . CYS A 1 216 ? 6.071 13.341 -3.529 1.00 93.12 216 CYS A C 1
ATOM 1785 O O . CYS A 1 216 ? 6.231 12.608 -2.553 1.00 93.12 216 CYS A O 1
ATOM 1787 N N . ASP A 1 217 ? 5.717 14.621 -3.425 1.00 91.50 217 ASP A N 1
ATOM 1788 C CA . ASP A 1 217 ? 5.261 15.223 -2.173 1.00 91.50 217 ASP A CA 1
ATOM 1789 C C . ASP A 1 217 ? 3.755 15.020 -1.957 1.00 91.50 217 ASP A C 1
ATOM 1791 O O . ASP A 1 217 ? 3.014 14.648 -2.871 1.00 91.50 217 ASP A O 1
ATOM 1795 N N . ASP A 1 218 ? 3.300 15.279 -0.731 1.00 92.88 218 ASP A N 1
ATOM 1796 C CA . ASP A 1 218 ? 1.905 15.091 -0.332 1.00 92.88 218 ASP A CA 1
ATOM 1797 C C . ASP A 1 218 ? 0.914 15.849 -1.239 1.00 92.88 218 ASP A C 1
ATOM 1799 O O . ASP A 1 218 ? -0.043 15.218 -1.700 1.00 92.88 218 ASP A O 1
ATOM 1803 N N . PRO A 1 219 ? 1.116 17.145 -1.583 1.00 91.81 219 PRO A N 1
ATOM 1804 C CA . PRO A 1 219 ? 0.230 17.835 -2.518 1.00 91.81 219 PRO A CA 1
ATOM 1805 C C . PRO A 1 219 ? 0.159 17.153 -3.886 1.00 91.81 219 PRO A C 1
ATOM 1807 O O . PRO A 1 219 ? -0.935 17.013 -4.435 1.00 91.81 219 PRO A O 1
ATOM 1810 N N . THR A 1 220 ? 1.294 16.692 -4.422 1.00 93.06 220 THR A N 1
ATOM 1811 C CA . THR A 1 220 ? 1.336 15.950 -5.688 1.00 93.06 220 THR A CA 1
ATOM 1812 C C . THR A 1 220 ? 0.542 14.650 -5.589 1.00 93.06 220 THR A C 1
ATOM 1814 O O . THR A 1 220 ? -0.231 14.341 -6.497 1.00 93.06 220 THR A O 1
ATOM 1817 N N . LEU A 1 221 ? 0.671 13.902 -4.491 1.00 95.44 221 LEU A N 1
ATOM 1818 C CA . LEU A 1 221 ? -0.104 12.678 -4.274 1.00 95.44 221 LEU A CA 1
ATOM 1819 C C . LEU A 1 221 ? -1.613 12.982 -4.233 1.00 95.44 221 LEU A C 1
ATOM 1821 O O . LEU A 1 221 ? -2.374 12.404 -5.011 1.00 95.44 221 LEU A O 1
ATOM 1825 N N . TYR A 1 222 ? -2.064 13.958 -3.436 1.00 94.75 222 TYR A N 1
ATOM 1826 C CA . TYR A 1 222 ? -3.487 14.340 -3.390 1.00 94.75 222 TYR A CA 1
ATOM 1827 C C . TYR A 1 222 ? -4.029 14.798 -4.751 1.00 94.75 222 TYR A C 1
ATOM 1829 O O . TYR A 1 222 ? -5.126 14.405 -5.157 1.00 94.75 222 TYR A O 1
ATOM 1837 N N . GLN A 1 223 ? -3.261 15.597 -5.500 1.00 93.19 223 GLN A N 1
ATOM 1838 C CA . GLN A 1 223 ? -3.650 16.036 -6.845 1.00 93.19 223 GLN A CA 1
ATOM 1839 C C . GLN A 1 223 ? -3.854 14.856 -7.807 1.00 93.19 223 GLN A C 1
ATOM 1841 O O . GLN A 1 223 ? -4.680 14.946 -8.723 1.00 93.19 223 GLN A O 1
ATOM 1846 N N . ASN A 1 224 ? -3.164 13.738 -7.575 1.00 94.94 224 ASN A N 1
ATOM 1847 C CA . ASN A 1 224 ? -3.236 12.532 -8.392 1.00 94.94 224 ASN A CA 1
ATOM 1848 C C . ASN A 1 224 ? -4.161 11.438 -7.829 1.00 94.94 224 ASN A C 1
ATOM 1850 O O . ASN A 1 224 ? -4.087 10.291 -8.255 1.00 94.94 224 ASN A O 1
ATOM 1854 N N . GLY A 1 225 ? -5.110 11.803 -6.962 1.00 94.06 225 GLY A N 1
ATOM 1855 C CA . GLY A 1 225 ? -6.245 10.937 -6.621 1.00 94.06 225 GLY A CA 1
ATOM 1856 C C . GLY A 1 225 ? -6.102 10.147 -5.325 1.00 94.06 225 GLY A C 1
ATOM 1857 O O . GLY A 1 225 ? -6.976 9.335 -5.036 1.00 94.06 225 GLY A O 1
ATOM 1858 N N . PHE A 1 226 ? -5.063 10.406 -4.529 1.00 96.38 226 PHE A N 1
ATOM 1859 C CA . PHE A 1 226 ? -4.988 9.895 -3.163 1.00 96.38 226 PHE A CA 1
ATOM 1860 C C . PHE A 1 226 ? -6.090 10.521 -2.302 1.00 96.38 226 PHE A C 1
ATOM 1862 O O . PHE A 1 226 ? -6.275 11.739 -2.304 1.00 96.38 226 PHE A O 1
ATOM 1869 N N . ASP A 1 227 ? -6.827 9.687 -1.571 1.00 96.06 227 ASP A N 1
ATOM 1870 C CA . ASP A 1 227 ? -7.838 10.132 -0.612 1.00 96.06 227 ASP A CA 1
ATOM 1871 C C . ASP A 1 227 ? -7.228 10.338 0.777 1.00 96.06 227 ASP A C 1
ATOM 1873 O O . ASP A 1 227 ? -7.608 11.265 1.491 1.00 96.06 227 ASP A O 1
ATOM 1877 N N . LEU A 1 228 ? -6.292 9.461 1.152 1.00 96.00 228 LEU A N 1
ATOM 1878 C CA . LEU A 1 228 ? -5.664 9.403 2.465 1.00 96.00 228 LEU A CA 1
ATOM 1879 C C . LEU A 1 228 ? -4.144 9.328 2.320 1.00 96.00 228 LEU A C 1
ATOM 1881 O O . LEU A 1 228 ? -3.643 8.606 1.460 1.00 96.00 228 LEU A O 1
ATOM 1885 N N . LEU A 1 229 ? -3.411 9.987 3.216 1.00 96.00 229 LEU A N 1
ATOM 1886 C CA . LEU A 1 229 ? -1.979 9.741 3.405 1.00 96.00 229 LEU A CA 1
ATOM 1887 C C . LEU A 1 229 ? -1.655 9.380 4.857 1.00 96.00 229 LEU A C 1
ATOM 1889 O O . LEU A 1 229 ? -2.345 9.798 5.791 1.00 96.00 229 LEU A O 1
ATOM 1893 N N . TYR A 1 230 ? -0.561 8.652 5.057 1.00 95.25 230 TYR A N 1
ATOM 1894 C CA . TYR A 1 230 ? 0.050 8.494 6.377 1.00 95.25 230 TYR A CA 1
ATOM 1895 C C . TYR A 1 230 ? 0.546 9.842 6.928 1.00 95.25 230 TYR A C 1
ATOM 1897 O O . TYR A 1 230 ? 0.733 10.823 6.199 1.00 95.25 230 TYR A O 1
ATOM 1905 N N . GLN A 1 231 ? 0.747 9.902 8.246 1.00 91.69 231 GLN A N 1
ATOM 1906 C CA . GLN A 1 231 ? 1.145 11.115 8.971 1.00 91.69 231 GLN A CA 1
ATOM 1907 C C . GLN A 1 231 ? 2.624 11.119 9.404 1.00 91.69 231 GLN A C 1
ATOM 1909 O O . GLN A 1 231 ? 2.983 11.732 10.408 1.00 91.69 231 GLN A O 1
ATOM 1914 N N . TYR A 1 232 ? 3.514 10.448 8.668 1.00 91.50 232 TYR A N 1
ATOM 1915 C CA . TYR A 1 232 ? 4.897 10.219 9.112 1.00 91.50 232 TYR A CA 1
ATOM 1916 C C . TYR A 1 232 ? 5.719 11.482 9.390 1.00 91.50 232 TYR A C 1
ATOM 1918 O O . TYR A 1 232 ? 6.521 11.490 10.326 1.00 91.50 232 TYR A O 1
ATOM 1926 N N . ASN A 1 233 ? 5.458 12.580 8.672 1.00 89.06 233 ASN A N 1
ATOM 1927 C CA . ASN A 1 233 ? 6.132 13.863 8.895 1.00 89.06 233 ASN A CA 1
ATOM 1928 C C . ASN A 1 233 ? 5.992 14.388 10.333 1.00 89.06 233 ASN A C 1
ATOM 1930 O O . ASN A 1 233 ? 6.939 14.956 10.878 1.00 89.06 233 ASN A O 1
ATOM 1934 N N . ASN A 1 234 ? 4.827 14.203 10.960 1.00 91.56 234 ASN A N 1
ATOM 1935 C CA . ASN A 1 234 ? 4.587 14.644 12.336 1.00 91.56 234 ASN A CA 1
ATOM 1936 C C . ASN A 1 234 ? 4.647 13.485 13.346 1.00 91.56 234 ASN A C 1
ATOM 1938 O O . ASN A 1 234 ? 5.036 13.706 14.494 1.00 91.56 234 ASN A O 1
ATOM 1942 N N . PHE A 1 235 ? 4.352 12.256 12.918 1.00 92.19 235 PHE A N 1
ATOM 1943 C CA . PHE A 1 235 ? 4.280 11.074 13.774 1.00 92.19 235 PHE A CA 1
ATOM 1944 C C . PHE A 1 235 ? 5.573 10.794 14.548 1.00 92.19 235 PHE A C 1
ATOM 1946 O O . PHE A 1 235 ? 5.514 10.432 15.722 1.00 92.19 235 PHE A O 1
ATOM 1953 N N . LYS A 1 236 ? 6.746 11.038 13.945 1.00 91.12 236 LYS A N 1
ATOM 1954 C CA . LYS A 1 236 ? 8.043 10.855 14.621 1.00 91.12 236 LYS A CA 1
ATOM 1955 C C . LYS A 1 236 ? 8.168 11.645 15.929 1.00 91.12 236 LYS A C 1
ATOM 1957 O O . LYS A 1 236 ? 8.707 11.129 16.901 1.00 91.12 236 LYS A O 1
ATOM 1962 N N . TYR A 1 237 ? 7.599 12.850 15.988 1.00 94.44 237 TYR A N 1
ATOM 1963 C CA . TYR A 1 237 ? 7.626 13.683 17.193 1.00 94.44 237 TYR A CA 1
ATOM 1964 C C . TYR A 1 237 ? 6.587 13.269 18.232 1.00 94.44 237 TYR A C 1
ATOM 1966 O O . TYR A 1 237 ? 6.806 13.472 19.425 1.00 94.44 237 TYR A O 1
ATOM 1974 N N . LEU A 1 238 ? 5.466 12.681 17.797 1.00 93.88 238 LEU A N 1
ATOM 1975 C CA . LEU A 1 238 ? 4.524 12.059 18.722 1.00 93.88 238 LEU A CA 1
ATOM 1976 C C . LEU A 1 238 ? 5.179 10.856 19.405 1.00 93.88 238 LEU A C 1
ATOM 1978 O O . LEU A 1 238 ? 5.120 10.767 20.625 1.00 93.88 238 LEU A O 1
ATOM 1982 N N . LYS A 1 239 ? 5.863 9.990 18.646 1.00 92.12 239 LYS A N 1
ATOM 1983 C CA . LYS A 1 239 ? 6.620 8.860 19.206 1.00 92.12 239 LYS A CA 1
ATOM 1984 C C . LYS A 1 239 ? 7.689 9.311 20.195 1.00 92.12 239 LYS A C 1
ATOM 1986 O O . LYS A 1 239 ? 7.705 8.823 21.314 1.00 92.12 239 LYS A O 1
ATOM 1991 N N . GLU A 1 240 ? 8.527 10.280 19.821 1.00 93.31 240 GLU A N 1
ATOM 1992 C CA . GLU A 1 240 ? 9.562 10.799 20.726 1.00 93.31 240 GLU A CA 1
ATOM 1993 C C . GLU A 1 240 ? 8.943 11.343 22.023 1.00 93.31 240 GLU A C 1
ATOM 1995 O O . GLU A 1 240 ? 9.459 11.092 23.110 1.00 93.31 240 GLU A O 1
ATOM 2000 N N . TYR A 1 241 ? 7.812 12.052 21.934 1.00 94.69 241 TYR A N 1
ATOM 2001 C CA . TYR A 1 241 ? 7.087 12.504 23.119 1.00 94.69 241 TYR A CA 1
ATOM 2002 C C . TYR A 1 241 ? 6.601 11.331 23.981 1.00 94.69 241 TYR A C 1
ATOM 2004 O O . TYR A 1 241 ? 6.781 11.374 25.193 1.00 94.69 241 TYR A O 1
ATOM 2012 N N . LEU A 1 242 ? 6.023 10.292 23.377 1.00 92.81 242 LEU A N 1
ATOM 2013 C CA . LEU A 1 242 ? 5.564 9.107 24.103 1.00 92.81 242 LEU A CA 1
ATOM 2014 C C . LEU A 1 242 ? 6.725 8.345 24.769 1.00 92.81 242 LEU A C 1
ATOM 2016 O O . LEU A 1 242 ? 6.566 7.867 25.883 1.00 92.81 242 LEU A O 1
ATOM 2020 N N . GLU A 1 243 ? 7.897 8.282 24.132 1.00 92.12 243 GLU A N 1
ATOM 2021 C CA . GLU A 1 243 ? 9.082 7.587 24.663 1.00 92.12 243 GLU A CA 1
ATOM 2022 C C . GLU A 1 243 ? 9.806 8.369 25.770 1.00 92.12 243 GLU A C 1
ATOM 2024 O O . GLU A 1 243 ? 10.388 7.777 26.675 1.00 92.12 243 GLU A O 1
ATOM 2029 N N . THR A 1 244 ? 9.827 9.701 25.688 1.00 94.00 244 THR A N 1
ATOM 2030 C CA . THR A 1 244 ? 10.731 10.532 26.511 1.00 94.00 244 THR A CA 1
ATOM 2031 C C . THR A 1 244 ? 10.017 11.550 27.393 1.00 94.00 244 THR A C 1
ATOM 2033 O O . THR A 1 244 ? 10.651 12.216 28.210 1.00 94.00 244 THR A O 1
ATOM 2036 N N . ASN A 1 245 ? 8.707 11.725 27.205 1.00 94.25 245 ASN A N 1
ATOM 2037 C CA . ASN A 1 245 ? 7.908 12.809 27.774 1.00 94.25 245 ASN A CA 1
ATOM 2038 C C . ASN A 1 245 ? 8.432 14.224 27.422 1.00 94.25 245 ASN A C 1
ATOM 2040 O O . ASN A 1 245 ? 8.163 15.204 28.122 1.00 94.25 245 ASN A O 1
ATOM 2044 N N . ASN A 1 246 ? 9.179 14.362 26.317 1.00 96.12 246 ASN A N 1
ATOM 2045 C CA . ASN A 1 246 ? 9.719 15.639 25.850 1.00 96.12 246 ASN A CA 1
ATOM 2046 C C . ASN A 1 246 ? 8.613 16.562 25.294 1.00 96.12 246 ASN A C 1
ATOM 2048 O O . ASN A 1 246 ? 8.130 16.400 24.169 1.00 96.12 246 ASN A O 1
ATOM 2052 N N . LEU A 1 247 ? 8.239 17.592 26.060 1.00 97.44 247 LEU A N 1
ATOM 2053 C CA . LEU A 1 247 ? 7.204 18.562 25.671 1.00 97.44 247 LEU A CA 1
ATOM 2054 C C . LEU A 1 247 ? 7.548 19.366 24.407 1.00 97.44 247 LEU A C 1
ATOM 2056 O O . LEU A 1 247 ? 6.641 19.840 23.710 1.00 97.44 247 LEU A O 1
ATOM 2060 N N . LEU A 1 248 ? 8.835 19.513 24.074 1.00 97.62 248 LEU A N 1
ATOM 2061 C CA . LEU A 1 248 ? 9.237 20.148 22.822 1.00 97.62 248 LEU A CA 1
ATOM 2062 C C . LEU A 1 248 ? 8.791 19.306 21.621 1.00 97.62 248 LEU A C 1
ATOM 2064 O O . LEU A 1 248 ? 8.317 19.861 20.630 1.00 97.62 248 LEU A O 1
ATOM 2068 N N . SER A 1 249 ? 8.875 17.980 21.712 1.00 97.25 249 SER A N 1
ATOM 2069 C CA . SER A 1 249 ? 8.446 17.066 20.648 1.00 97.25 249 SER A CA 1
ATOM 2070 C C . SER A 1 249 ? 6.931 17.088 20.479 1.00 97.25 249 SER A C 1
ATOM 2072 O O . SER A 1 249 ? 6.442 17.225 19.358 1.00 97.25 249 SER A O 1
ATOM 2074 N N . LEU A 1 250 ? 6.169 17.140 21.578 1.00 96.56 250 LEU A N 1
ATOM 2075 C CA . LEU A 1 250 ? 4.721 17.363 21.504 1.00 96.56 250 LEU A CA 1
ATOM 2076 C C . LEU A 1 250 ? 4.374 18.706 20.836 1.00 96.56 250 LEU A C 1
ATOM 2078 O O . LEU A 1 250 ? 3.424 18.798 20.056 1.00 96.56 250 LEU A O 1
ATOM 2082 N N . THR A 1 251 ? 5.149 19.755 21.118 1.00 97.62 251 THR A N 1
ATOM 2083 C CA . THR A 1 251 ? 4.976 21.072 20.490 1.00 97.62 251 THR A CA 1
ATOM 2084 C C . THR A 1 251 ? 5.263 21.014 18.988 1.00 97.62 251 THR A C 1
ATOM 2086 O O . THR A 1 251 ? 4.460 21.511 18.196 1.00 97.62 251 THR A O 1
ATOM 2089 N N . LYS A 1 252 ? 6.345 20.341 18.573 1.00 96.69 252 LYS A N 1
ATOM 2090 C CA . LYS A 1 252 ? 6.676 20.109 17.155 1.00 96.69 252 LYS A CA 1
ATOM 2091 C C . LYS A 1 252 ? 5.586 19.311 16.437 1.00 96.69 252 LYS A C 1
ATOM 2093 O O . LYS A 1 252 ? 5.181 19.704 15.347 1.00 96.69 252 LYS A O 1
ATOM 2098 N N . PHE A 1 253 ? 5.056 18.256 17.061 1.00 95.75 253 PHE A N 1
ATOM 2099 C CA . PHE A 1 253 ? 3.930 17.487 16.524 1.00 95.75 253 PHE A CA 1
ATOM 2100 C C . PHE A 1 253 ? 2.714 18.384 16.247 1.00 95.75 253 PHE A C 1
ATOM 2102 O O . PHE A 1 253 ? 2.182 18.383 15.137 1.00 95.75 253 PHE A O 1
ATOM 2109 N N . LYS A 1 254 ? 2.305 19.201 17.228 1.00 95.38 254 LYS A N 1
ATOM 2110 C CA . LYS A 1 254 ? 1.171 20.131 17.085 1.00 95.38 254 LYS A CA 1
ATOM 2111 C C . LYS A 1 254 ? 1.407 21.165 15.980 1.00 95.38 254 LYS A C 1
ATOM 2113 O O . LYS A 1 254 ? 0.499 21.421 15.191 1.00 95.38 254 LYS A O 1
ATOM 2118 N N . LEU A 1 255 ? 2.615 21.726 15.901 1.00 95.75 255 LEU A N 1
ATOM 2119 C CA . LEU A 1 255 ? 2.984 22.698 14.870 1.00 95.75 255 LEU A CA 1
ATOM 2120 C C . LEU A 1 255 ? 2.919 22.084 13.465 1.00 95.75 255 LEU A C 1
ATOM 2122 O O . LEU A 1 255 ? 2.277 22.642 12.579 1.00 95.75 255 LEU A O 1
ATOM 2126 N N . LEU A 1 256 ? 3.526 20.913 13.268 1.00 93.56 256 LEU A N 1
ATOM 2127 C CA . LEU A 1 256 ? 3.530 20.238 11.969 1.00 93.56 256 LEU A CA 1
ATOM 2128 C C . LEU A 1 256 ? 2.140 19.758 11.560 1.00 93.56 256 LEU A C 1
ATOM 2130 O O . LEU A 1 256 ? 1.807 19.807 10.382 1.00 93.56 256 LEU A O 1
ATOM 2134 N N . LYS A 1 257 ? 1.299 19.358 12.518 1.00 92.25 257 LYS A N 1
ATOM 2135 C CA . LYS A 1 257 ? -0.114 19.073 12.255 1.00 92.25 257 LYS A CA 1
ATOM 2136 C C . LYS A 1 257 ? -0.865 20.323 11.773 1.00 92.25 257 LYS A C 1
ATOM 2138 O O . LYS A 1 257 ? -1.680 20.220 10.867 1.00 92.25 257 LYS A O 1
ATOM 2143 N N . SER A 1 258 ? -0.573 21.503 12.326 1.00 92.50 258 SER A N 1
ATOM 2144 C CA . SER A 1 258 ? -1.136 22.772 11.834 1.00 92.50 258 SER A CA 1
ATOM 2145 C C . SER A 1 258 ? -0.713 23.062 10.387 1.00 92.50 258 SER A C 1
ATOM 2147 O O . SER A 1 258 ? -1.550 23.362 9.539 1.00 92.50 258 SER A O 1
ATOM 2149 N N . TYR A 1 259 ? 0.575 22.894 10.073 1.00 91.12 259 TYR A N 1
ATOM 2150 C CA . TYR A 1 259 ? 1.093 23.055 8.709 1.00 91.12 259 TYR A CA 1
ATOM 2151 C C . TYR A 1 259 ? 0.515 22.039 7.728 1.00 91.12 259 TYR A C 1
ATOM 2153 O O . TYR A 1 259 ? 0.213 22.391 6.592 1.00 91.12 259 TYR A O 1
ATOM 2161 N N . GLU A 1 260 ? 0.301 20.801 8.165 1.00 89.12 260 GLU A N 1
ATOM 2162 C CA . GLU A 1 260 ? -0.367 19.785 7.360 1.00 89.12 260 GLU A CA 1
ATOM 2163 C C . GLU A 1 260 ? -1.746 20.267 6.884 1.00 89.12 260 GLU A C 1
ATOM 2165 O O . GLU A 1 260 ? -2.043 20.133 5.699 1.00 89.12 260 GLU A O 1
ATOM 2170 N N . TYR A 1 261 ? -2.545 20.882 7.764 1.00 86.25 261 TYR A N 1
ATOM 2171 C CA . TYR A 1 261 ? -3.843 21.461 7.396 1.00 86.25 261 TYR A CA 1
ATOM 2172 C C . TYR A 1 261 ? -3.727 22.711 6.518 1.00 86.25 261 TYR A C 1
ATOM 2174 O O . TYR A 1 261 ? -4.589 22.938 5.677 1.00 86.25 261 TYR A O 1
ATOM 2182 N N . ALA A 1 262 ? -2.688 23.526 6.711 1.00 89.06 262 ALA A N 1
ATOM 2183 C CA . ALA A 1 262 ? -2.520 24.784 5.986 1.00 89.06 262 ALA A CA 1
ATOM 2184 C C . ALA A 1 262 ? -1.977 24.611 4.554 1.00 89.06 262 ALA A C 1
ATOM 2186 O O . ALA A 1 262 ? -2.305 25.412 3.682 1.00 89.06 262 ALA A O 1
ATOM 2187 N N . PHE A 1 263 ? -1.133 23.601 4.311 1.00 87.75 263 PHE A N 1
ATOM 2188 C CA . PHE A 1 263 ? -0.414 23.430 3.038 1.00 87.75 263 PHE A CA 1
ATOM 2189 C C . PHE A 1 263 ? -0.936 22.294 2.153 1.00 87.75 263 PHE A C 1
ATOM 2191 O O . PHE A 1 263 ? -0.484 22.154 1.018 1.00 87.75 263 PHE A O 1
ATOM 2198 N N . ASN A 1 264 ? -1.873 21.481 2.643 1.00 87.06 264 ASN A N 1
ATOM 2199 C CA . ASN A 1 264 ? -2.557 20.484 1.824 1.00 87.06 264 ASN A CA 1
ATOM 2200 C C . ASN A 1 264 ? -3.948 20.988 1.407 1.00 87.06 264 ASN A C 1
ATOM 2202 O O . ASN A 1 264 ? -4.476 21.911 2.029 1.00 87.06 264 ASN A O 1
ATOM 2206 N N . PRO A 1 265 ? -4.556 20.404 0.358 1.00 86.50 265 PRO A N 1
ATOM 2207 C CA . PRO A 1 265 ? -5.919 20.754 -0.035 1.00 86.50 265 PRO A CA 1
ATOM 2208 C C . PRO A 1 265 ? -6.911 20.654 1.138 1.00 86.50 265 PRO A C 1
ATOM 2210 O O . PRO A 1 265 ? -6.759 19.794 2.000 1.00 86.50 265 PRO A O 1
ATOM 2213 N N . GLU A 1 266 ? -7.962 21.481 1.138 1.00 81.69 266 GLU A N 1
ATOM 2214 C CA . GLU A 1 266 ? -8.952 21.603 2.232 1.00 81.69 266 GLU A CA 1
ATOM 2215 C C . GLU A 1 266 ? -9.539 20.259 2.708 1.00 81.69 266 GLU A C 1
ATOM 2217 O O . GLU A 1 266 ? -9.855 20.061 3.881 1.00 81.69 266 GLU A O 1
ATOM 2222 N N . ASN A 1 267 ? -9.689 19.313 1.786 1.00 80.00 267 ASN A N 1
ATOM 2223 C CA . ASN A 1 267 ? -10.259 17.993 2.018 1.00 80.00 267 ASN A CA 1
ATOM 2224 C C . ASN A 1 267 ? -9.219 16.869 2.122 1.00 80.00 267 ASN A C 1
ATOM 2226 O O . ASN A 1 267 ? -9.619 15.707 2.134 1.00 80.00 267 ASN A O 1
ATOM 2230 N N . ALA A 1 268 ? -7.927 17.191 2.218 1.00 88.62 268 ALA A N 1
ATOM 2231 C CA . ALA A 1 268 ? -6.870 16.220 2.468 1.00 88.62 268 ALA A CA 1
ATOM 2232 C C . ALA A 1 268 ? -7.115 15.480 3.790 1.00 88.62 268 ALA A C 1
ATOM 2234 O O . ALA A 1 268 ? -7.307 16.096 4.844 1.00 88.62 268 ALA A O 1
ATOM 2235 N N . LEU A 1 269 ? -7.106 14.148 3.739 1.00 93.44 269 LEU A N 1
ATOM 2236 C CA . LEU A 1 269 ? -7.311 13.300 4.906 1.00 93.44 269 LEU A CA 1
ATOM 2237 C C . LEU A 1 269 ? -6.032 12.556 5.258 1.00 93.44 269 LEU A C 1
ATOM 2239 O O . LEU A 1 269 ? -5.296 12.091 4.394 1.00 93.44 269 LEU A O 1
ATOM 2243 N N . ARG A 1 270 ? -5.803 12.376 6.555 1.00 93.06 270 ARG A N 1
ATOM 2244 C CA . ARG A 1 270 ? -4.748 11.493 7.045 1.00 93.06 270 ARG A CA 1
ATOM 2245 C C . ARG A 1 270 ? -5.334 10.334 7.806 1.00 93.06 270 ARG A C 1
ATOM 2247 O O . ARG A 1 270 ? -6.289 10.522 8.562 1.00 93.06 270 ARG A O 1
ATOM 2254 N N . ILE A 1 271 ? -4.673 9.190 7.701 1.00 93.88 271 ILE A N 1
ATOM 2255 C CA . ILE A 1 271 ? -4.827 8.155 8.715 1.00 93.88 271 ILE A CA 1
ATOM 2256 C C . ILE A 1 271 ? -4.168 8.646 10.000 1.00 93.88 271 ILE A C 1
ATOM 2258 O O . ILE A 1 271 ? -3.050 9.169 10.000 1.00 93.88 271 ILE A O 1
ATOM 2262 N N . ARG A 1 272 ? -4.903 8.511 11.103 1.00 92.62 272 ARG A N 1
ATOM 2263 C CA . ARG A 1 272 ? -4.404 8.774 12.448 1.00 92.62 272 ARG A CA 1
ATOM 2264 C C . ARG A 1 272 ? -4.232 7.436 13.138 1.00 92.62 272 ARG A C 1
ATOM 2266 O O . ARG A 1 272 ? -5.202 6.731 13.378 1.00 92.62 272 ARG A O 1
ATOM 2273 N N . GLU A 1 273 ? -2.989 7.125 13.444 1.00 91.75 273 GLU A N 1
ATOM 2274 C CA . GLU A 1 273 ? -2.570 5.871 14.053 1.00 91.75 273 GLU A CA 1
ATOM 2275 C C . GLU A 1 273 ? -1.452 6.142 15.062 1.00 91.75 273 GLU A C 1
ATOM 2277 O O . GLU A 1 273 ? -0.814 7.203 15.030 1.00 91.75 273 GLU A O 1
ATOM 2282 N N . ILE A 1 274 ? -1.253 5.189 15.970 1.00 90.62 274 ILE A N 1
ATOM 2283 C CA . ILE A 1 274 ? -0.197 5.223 16.991 1.00 90.62 274 ILE A CA 1
ATOM 2284 C C . ILE A 1 274 ? 0.788 4.052 16.811 1.00 90.62 274 ILE A C 1
ATOM 2286 O O . ILE A 1 274 ? 1.912 4.112 17.296 1.00 90.62 274 ILE A O 1
ATOM 2290 N N . GLU A 1 275 ? 0.401 3.025 16.057 1.00 94.06 275 GLU A N 1
ATOM 2291 C CA . GLU A 1 275 ? 1.239 1.899 15.649 1.00 94.06 275 GLU A CA 1
ATOM 2292 C C . GLU A 1 275 ? 0.788 1.396 14.271 1.00 94.06 275 GLU A C 1
ATOM 2294 O O . GLU A 1 275 ? -0.357 1.615 13.875 1.00 94.06 275 GLU A O 1
ATOM 2299 N N . ASN A 1 276 ? 1.685 0.716 13.561 1.00 95.69 276 ASN A N 1
ATOM 2300 C CA . ASN A 1 276 ? 1.415 -0.038 12.338 1.00 95.69 276 ASN A CA 1
ATOM 2301 C C . ASN A 1 276 ? 2.496 -1.136 12.194 1.00 95.69 276 ASN A C 1
ATOM 2303 O O . ASN A 1 276 ? 3.319 -1.305 13.094 1.00 95.69 276 ASN A O 1
ATOM 2307 N N . HIS A 1 277 ? 2.508 -1.891 11.095 1.00 96.25 277 HIS A N 1
ATOM 2308 C CA . HIS A 1 277 ? 3.481 -2.973 10.878 1.00 96.25 277 HIS A CA 1
ATOM 2309 C C . HIS A 1 277 ? 4.970 -2.556 10.864 1.00 96.25 277 HIS A C 1
ATOM 2311 O O . HIS A 1 277 ? 5.814 -3.403 11.145 1.00 96.25 277 HIS A O 1
ATOM 2317 N N . ASP A 1 278 ? 5.290 -1.290 10.582 1.00 94.25 278 ASP A N 1
ATOM 2318 C CA . ASP A 1 278 ? 6.650 -0.725 10.569 1.00 94.25 278 ASP A CA 1
ATOM 2319 C C . ASP A 1 278 ? 7.036 -0.035 11.887 1.00 94.25 278 ASP A C 1
ATOM 2321 O O . ASP A 1 278 ? 8.129 0.521 12.022 1.00 94.25 278 ASP A O 1
ATOM 2325 N N . GLN A 1 279 ? 6.133 -0.005 12.869 1.00 92.69 279 GLN A N 1
ATOM 2326 C CA . GLN A 1 279 ? 6.315 0.728 14.121 1.00 92.69 279 GLN A CA 1
ATOM 2327 C C . GLN A 1 279 ? 6.255 -0.214 15.324 1.00 92.69 279 GLN A C 1
ATOM 2329 O O . GLN A 1 279 ? 5.655 -1.287 15.277 1.00 92.69 279 GLN A O 1
ATOM 2334 N N . LYS A 1 280 ? 6.874 0.206 16.434 1.00 92.94 280 LYS A N 1
ATOM 2335 C CA . LYS A 1 280 ? 6.738 -0.490 17.721 1.00 92.94 280 LYS A CA 1
ATOM 2336 C C . LYS A 1 280 ? 5.274 -0.525 18.157 1.00 92.94 280 LYS A C 1
ATOM 2338 O O . LYS A 1 280 ? 4.481 0.339 17.769 1.00 92.94 280 LYS A O 1
ATOM 2343 N N . ARG A 1 281 ? 4.933 -1.490 19.011 1.00 94.81 281 ARG A N 1
ATOM 2344 C CA . ARG A 1 281 ? 3.590 -1.564 19.590 1.00 94.81 281 ARG A CA 1
ATOM 2345 C C . ARG A 1 281 ? 3.377 -0.438 20.594 1.00 94.81 281 ARG A C 1
ATOM 2347 O O . ARG A 1 281 ? 4.251 -0.151 21.403 1.00 94.81 281 ARG A O 1
ATOM 2354 N N . ILE A 1 282 ? 2.179 0.138 20.606 1.00 92.44 282 ILE A N 1
ATOM 2355 C CA . ILE A 1 282 ? 1.762 1.214 21.504 1.00 92.44 282 ILE A CA 1
ATOM 2356 C C . ILE A 1 282 ? 1.967 0.846 22.971 1.00 92.44 282 ILE A C 1
ATOM 2358 O O . ILE A 1 282 ? 2.307 1.707 23.776 1.00 92.44 282 ILE A O 1
ATOM 2362 N N . ILE A 1 283 ? 1.803 -0.436 23.312 1.00 92.75 283 ILE A N 1
ATOM 2363 C CA . ILE A 1 283 ? 1.976 -0.922 24.681 1.00 92.75 283 ILE A CA 1
ATOM 2364 C C . ILE A 1 283 ? 3.395 -0.657 25.205 1.00 92.75 283 ILE A C 1
ATOM 2366 O O . ILE A 1 283 ? 3.550 -0.368 26.388 1.00 92.75 283 ILE A O 1
ATOM 2370 N N . GLU A 1 284 ? 4.406 -0.654 24.328 1.00 90.69 284 GLU A N 1
ATOM 2371 C CA . GLU A 1 284 ? 5.804 -0.358 24.677 1.00 90.69 284 GLU A CA 1
ATOM 2372 C C . GLU A 1 284 ? 6.019 1.102 25.104 1.00 90.69 284 GLU A C 1
ATOM 2374 O O . GLU A 1 284 ? 7.044 1.420 25.697 1.00 90.69 284 GLU A O 1
ATOM 2379 N N . TYR A 1 285 ? 5.062 1.993 24.826 1.00 84.25 285 TYR A N 1
ATOM 2380 C CA . TYR A 1 285 ? 5.093 3.396 25.248 1.00 84.25 285 TYR A CA 1
ATOM 2381 C C . TYR A 1 285 ? 4.299 3.671 26.531 1.00 84.25 285 TYR A C 1
ATOM 2383 O O . TYR A 1 285 ? 4.253 4.807 26.995 1.00 84.25 285 TYR A O 1
ATOM 2391 N N . THR A 1 286 ? 3.609 2.664 27.069 1.00 74.94 286 THR A N 1
ATOM 2392 C CA . THR A 1 286 ? 2.676 2.826 28.202 1.00 74.94 286 THR A CA 1
ATOM 2393 C C . THR A 1 286 ? 3.146 2.156 29.493 1.00 74.94 2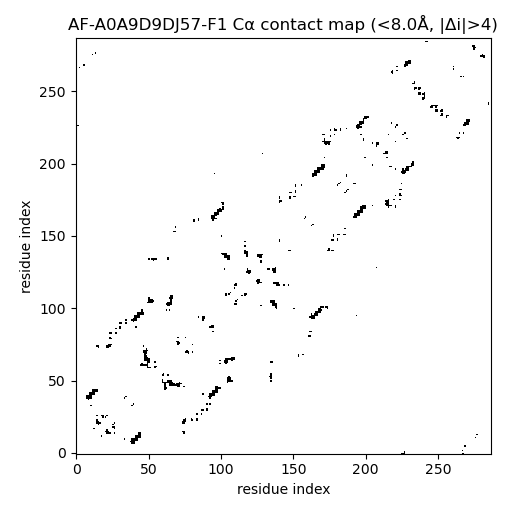86 THR A C 1
ATOM 2395 O O . THR A 1 286 ? 2.410 2.161 30.479 1.00 74.94 286 THR A O 1
ATOM 2398 N N . THR A 1 287 ? 4.352 1.585 29.483 1.00 59.78 287 THR A N 1
ATOM 2399 C CA . THR A 1 287 ? 5.032 0.982 30.641 1.00 59.78 287 THR A CA 1
ATOM 2400 C C . THR A 1 287 ? 6.002 1.959 31.279 1.00 59.78 287 THR A C 1
ATOM 2402 O O . THR A 1 287 ? 5.987 2.065 32.523 1.00 59.78 287 THR A O 1
#

pLDDT: mean 95.41, std 4.57, range [59.78, 98.94]

Radius of gyration: 18.9 Å; Cα contacts (8 Å, |Δi|>4): 484; chains: 1; bounding box: 49×46×52 Å

Organism: NCBI:txid2840889

Secondary structure (DSSP, 8-state):
--GGGGG--EEEE-HHHHSSS-SHHHHHTTHHHHHHTT-SEEEEPP-EEEP-TT-STTT--TTSEEEEEEEPTTT--HHHHHHHHHHHHHTT-EEEEEE--SEEETT-HHHHH-GGGB-B-TTS-B--SSTT-TTEEEB--TT-HHHHHHHHHHHHHHHHTT--EEEETTGGGS-HHHHHHHIIIIITT-TT-EEEE-PPPHHHHHHHHHTT-----HHHHHHTT-SEE--HHHHHHHHHHHHH--HHHHHHHHHHHHHHHHHS-TT-EE---S--TTS--GGGG--

Foldseek 3Di:
DPLCCVVADEAEDAQQPNDPQSALVVCLVCLVVCVVVVHAEYEYEQQAAADDPPADPDRHDSLQHQELLAGHPSHHHPVSVLVSLVSNVVSNHAYEYEDNQQWHFPNHPCCVVPVVQFDADPVRHFADPDPVPRGIGGGDPVVCVVSLVVVLVSVVSVVVSVHQEYEYDCQFNDDLVSLQCNCVVPCVPVVRYAYEYAPAEPVVVVVCVVVVGHTDDPQSNVVSNHQEYEPNNLLVLVVVCLQPVDVVSVVSSVVVVVVVCVPHPVNYYYDDDNDDPVGDDPVVSVD

Sequence (287 aa):
MKNYLKNQIIYQVYVRNFTKEGTFNAFNHYIKYIKDLGTDIIYFLPVNTIGKKDRKGDLGSPYSIKDYYEINSELGSLEDFKNTISLIHKENMKVMIDIVFNHTSKDSVLLNKHPKWFYKDKNGNINTKASDWTDVYDLNYLNNDELVNYLVDVIKYYIDLGIDGFRFDVASMVGVNFYQALKEKVLSKHPEIIILGEAIDSDFNNYLRSEGFKVCDDPTLYQNGFDLLYQYNNFKYLKEYLETNN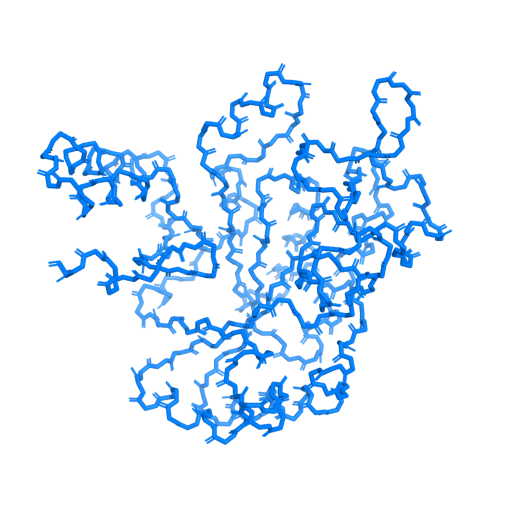LLSLTKFKLLKSYEYAFNPENALRIREIENHDQKRIIEYTT

Nearest PDB structures (foldseek):
  4gkl-assembly1_A  TM=9.292E-01  e=6.819E-24  Thermotoga neapolitana
  4gkl-assembly2_B  TM=9.185E-01  e=8.717E-24  Thermotoga neapolitana
  3vm7-assembly1_A  TM=7.389E-01  e=5.819E-13  Malbranchea cinnamomea
  6lck-assembly1_B  TM=7.396E-01  e=8.395E-09  Thermus thermophilus HB8
  6lcl-assembly1_C-2  TM=7.396E-01  e=3.445E-08  Thermus thermophilus HB8

Solvent-accessible surface area (backbone atoms only — not comparable to full-atom values): 15508 Å² total; per-residue (Å²): 116,68,72,71,59,81,80,57,38,75,44,81,40,54,52,63,75,72,45,95,79,11,22,41,71,66,51,54,78,44,49,66,58,49,42,74,75,60,40,38,30,42,31,34,50,47,61,32,26,51,27,74,46,65,43,54,70,94,83,35,51,50,72,23,29,20,36,93,88,42,56,19,71,76,36,36,53,65,64,43,48,46,51,42,49,53,54,40,46,73,71,72,30,41,40,28,40,44,39,61,69,35,38,28,11,70,64,11,58,58,53,74,76,42,57,83,47,40,29,56,46,99,85,68,44,78,36,48,94,52,83,86,48,70,30,36,31,23,52,36,57,80,93,30,66,67,59,38,51,52,55,46,49,51,53,50,53,42,44,77,66,62,46,37,27,39,35,29,46,53,37,18,62,37,46,66,69,43,36,48,48,39,32,65,75,43,40,71,79,39,73,78,53,43,30,35,28,36,43,66,31,63,68,61,54,49,50,43,42,74,76,70,46,78,65,50,50,70,58,57,42,46,76,37,61,39,40,28,29,51,49,45,73,28,45,60,27,46,51,50,17,54,72,66,69,39,65,66,30,45,48,50,22,54,51,45,51,51,47,53,63,71,74,35,62,94,74,67,39,63,57,87,76,80,55,55,98,94,46,66,61,58,68,78,54,74,117